Protein AF-A0A2V9PCM0-F1 (afdb_monomer_lite)

Secondary structure (DSSP, 8-state):
-HHHHHHHEEEEEEEE-GGG--SSSS---EEEEEEE-SSPPP---EEEEEEE--PPTT--PEE-SSHHHHHHTT--EEEEETTEEEEEEEEEEEPPSSTTSPPEEE-HHHHHHHHHHHHH-SS-HHHHS------B-S-HHHHEES-GGGS-TTTS--GGGEEE---TTT--TT-PPPGGG--EEE--EEEETTEEEE--GGG-HHHHHHHHTTHHHHHT-HHHHTTT--TT--SB---GGGTTS------SS-------

Structure (mmCIF, N/CA/C/O backbone):
data_AF-A0A2V9PCM0-F1
#
_entry.id   AF-A0A2V9PCM0-F1
#
loop_
_atom_site.group_PDB
_atom_site.id
_atom_site.type_symbol
_atom_site.label_atom_id
_atom_site.label_alt_id
_atom_site.label_comp_id
_atom_site.label_asym_id
_atom_site.label_entity_id
_atom_site.label_seq_id
_atom_site.pdbx_PDB_ins_code
_atom_site.Cartn_x
_atom_site.Cartn_y
_atom_site.Cartn_z
_atom_site.occupancy
_atom_site.B_iso_or_equiv
_atom_site.auth_seq_id
_atom_site.auth_comp_id
_atom_site.auth_asym_id
_atom_site.auth_atom_id
_atom_site.pdbx_PDB_model_num
ATOM 1 N N . MET A 1 1 ? -3.997 -3.816 -21.621 1.00 81.88 1 MET A N 1
ATOM 2 C CA . MET A 1 1 ? -2.922 -3.071 -22.316 1.00 81.88 1 MET A CA 1
ATOM 3 C C . MET A 1 1 ? -1.758 -3.973 -22.729 1.00 81.88 1 MET A C 1
ATOM 5 O O . MET A 1 1 ? -1.668 -4.238 -23.915 1.00 81.88 1 MET A O 1
ATOM 9 N N . ARG A 1 2 ? -0.936 -4.519 -21.811 1.00 85.62 2 ARG A N 1
ATOM 10 C CA . ARG A 1 2 ? 0.238 -5.370 -22.150 1.00 85.62 2 ARG A CA 1
ATOM 11 C C . ARG A 1 2 ? -0.057 -6.500 -23.147 1.00 85.62 2 ARG A C 1
ATOM 13 O O . ARG A 1 2 ? 0.661 -6.660 -24.123 1.00 85.62 2 ARG A O 1
ATOM 20 N N . LYS A 1 3 ? -1.168 -7.224 -22.960 1.00 82.12 3 LYS A N 1
ATOM 21 C CA . LYS A 1 3 ? -1.616 -8.256 -23.910 1.00 82.12 3 LYS A CA 1
ATOM 22 C C . LYS A 1 3 ? -1.808 -7.706 -25.328 1.00 82.12 3 LYS A C 1
ATOM 24 O O . LYS A 1 3 ? -1.299 -8.300 -26.267 1.00 82.12 3 LYS A O 1
ATOM 29 N N . ALA A 1 4 ? -2.510 -6.582 -25.470 1.00 85.31 4 ALA A N 1
ATOM 30 C CA . ALA A 1 4 ? -2.745 -5.957 -26.771 1.00 85.31 4 ALA A CA 1
ATOM 31 C C . ALA A 1 4 ? -1.424 -5.519 -27.423 1.00 85.31 4 ALA A C 1
ATOM 33 O O . ALA A 1 4 ? -1.216 -5.793 -28.597 1.00 85.31 4 ALA A O 1
ATOM 34 N N . LEU A 1 5 ? -0.495 -4.951 -26.643 1.00 87.38 5 LEU A N 1
ATOM 35 C CA . LEU A 1 5 ? 0.839 -4.588 -27.132 1.00 87.38 5 LEU A CA 1
ATOM 36 C C . LEU A 1 5 ? 1.587 -5.800 -27.715 1.00 87.38 5 LEU A C 1
ATOM 38 O O . LEU A 1 5 ? 2.076 -5.710 -28.829 1.00 87.38 5 LEU A O 1
ATOM 42 N N . LEU A 1 6 ? 1.597 -6.950 -27.032 1.00 83.31 6 LEU A N 1
ATOM 43 C CA . LEU A 1 6 ? 2.288 -8.156 -27.529 1.00 83.31 6 LEU A CA 1
ATOM 44 C C . LEU A 1 6 ? 1.613 -8.819 -28.732 1.00 83.31 6 LEU A C 1
ATOM 46 O O . LEU A 1 6 ? 2.268 -9.538 -29.477 1.00 83.31 6 LEU A O 1
ATOM 50 N N . HIS A 1 7 ? 0.299 -8.652 -28.892 1.00 82.62 7 HIS A N 1
ATOM 51 C CA . HIS A 1 7 ? -0.444 -9.314 -29.969 1.00 82.62 7 HIS A CA 1
ATOM 52 C C . HIS A 1 7 ? -0.532 -8.452 -31.229 1.00 82.62 7 HIS A C 1
ATOM 54 O O . HIS A 1 7 ? -0.560 -8.987 -32.336 1.00 82.62 7 HIS A O 1
ATOM 60 N N . GLU A 1 8 ? -0.600 -7.131 -31.068 1.00 88.12 8 GLU A N 1
ATOM 61 C CA . GLU A 1 8 ? -0.856 -6.191 -32.160 1.00 88.12 8 GLU A CA 1
ATOM 62 C C . GLU A 1 8 ? 0.395 -5.435 -3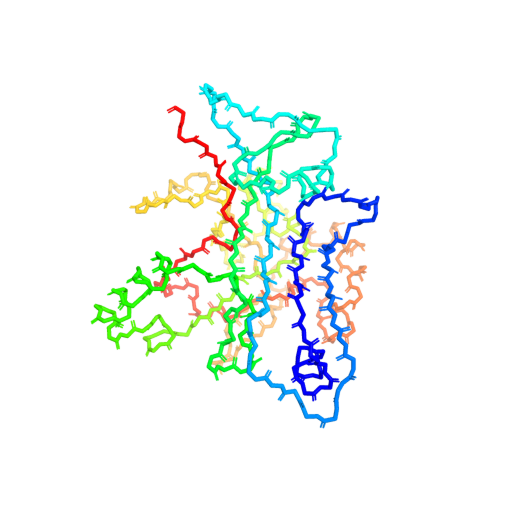2.613 1.00 88.12 8 GLU A C 1
ATOM 64 O O . GLU A 1 8 ? 0.365 -4.803 -33.672 1.00 88.12 8 GLU A O 1
ATOM 69 N N . TYR A 1 9 ? 1.485 -5.481 -31.840 1.00 88.81 9 TYR A N 1
ATOM 70 C CA . TYR A 1 9 ? 2.704 -4.735 -32.125 1.00 88.81 9 TYR A CA 1
ATOM 71 C C . TYR A 1 9 ? 3.944 -5.624 -32.106 1.00 88.81 9 TYR A C 1
ATOM 73 O O . TYR A 1 9 ? 4.098 -6.536 -31.302 1.00 88.81 9 TYR A O 1
ATOM 81 N N . GLU A 1 10 ? 4.841 -5.299 -33.021 1.00 89.88 10 GLU A N 1
ATOM 82 C CA . GLU A 1 10 ? 6.249 -5.641 -33.010 1.00 89.88 10 GLU A CA 1
ATOM 83 C C . GLU A 1 10 ? 6.969 -4.559 -32.174 1.00 89.88 10 GLU A C 1
ATOM 85 O O . GLU A 1 10 ? 7.171 -3.443 -32.646 1.00 89.88 10 GLU A O 1
ATOM 90 N N . LEU A 1 11 ? 7.291 -4.850 -30.911 1.00 90.56 11 LEU A N 1
ATOM 91 C CA . LEU A 1 11 ? 7.989 -3.963 -29.969 1.00 90.56 11 LEU A CA 1
ATOM 92 C C . LEU A 1 11 ? 9.503 -3.887 -30.234 1.00 90.56 11 LEU A C 1
ATOM 94 O O . LEU A 1 11 ? 10.144 -4.893 -30.516 1.00 90.56 11 LEU A O 1
ATOM 98 N N . TYR A 1 12 ? 10.085 -2.701 -30.119 1.00 91.12 12 TYR A N 1
ATOM 99 C CA . TYR A 1 12 ? 11.522 -2.479 -30.317 1.00 91.12 12 TYR A CA 1
ATOM 100 C C . TYR A 1 12 ? 12.195 -2.022 -29.029 1.00 91.12 12 TYR A C 1
ATOM 102 O O . TYR A 1 12 ? 13.233 -2.563 -28.651 1.00 91.12 12 TYR A O 1
ATOM 110 N N . ASP A 1 13 ? 11.570 -1.072 -28.332 1.00 92.69 13 ASP A N 1
ATOM 111 C CA . ASP A 1 13 ? 12.114 -0.476 -27.120 1.00 92.69 13 ASP A CA 1
ATOM 112 C C . ASP A 1 13 ? 11.015 -0.179 -26.106 1.00 92.69 13 ASP A C 1
ATOM 114 O O . ASP A 1 13 ? 9.923 0.288 -26.445 1.00 92.69 13 ASP A O 1
ATOM 118 N N . ILE A 1 14 ? 11.337 -0.403 -24.839 1.00 93.69 14 ILE A N 1
ATOM 119 C CA . ILE A 1 14 ? 10.538 0.022 -23.698 1.00 93.69 14 ILE A CA 1
ATOM 120 C C . ILE A 1 14 ? 11.440 0.819 -22.766 1.00 93.69 14 ILE A C 1
ATOM 122 O O . ILE A 1 14 ? 12.517 0.356 -22.399 1.00 93.69 14 ILE A O 1
ATOM 126 N N . TYR A 1 15 ? 10.975 1.995 -22.356 1.00 93.50 15 TYR A N 1
ATOM 127 C CA . TYR A 1 15 ? 11.616 2.810 -21.331 1.00 93.50 15 TYR A CA 1
ATOM 128 C C . TYR A 1 15 ? 10.671 2.940 -20.146 1.00 93.50 15 TYR A C 1
ATOM 130 O O . TYR A 1 15 ? 9.600 3.532 -20.275 1.00 93.50 15 TYR A O 1
ATOM 138 N N . ASP A 1 16 ? 11.066 2.398 -19.003 1.00 92.56 16 ASP A N 1
ATOM 139 C CA . ASP A 1 16 ? 10.412 2.632 -17.721 1.00 92.56 16 ASP A CA 1
ATOM 140 C C . ASP A 1 16 ? 11.126 3.778 -17.003 1.00 92.56 16 ASP A C 1
ATOM 142 O O . ASP A 1 16 ? 12.284 3.657 -16.598 1.00 92.56 16 ASP A O 1
ATOM 146 N N . LEU A 1 17 ? 10.438 4.913 -16.906 1.00 90.81 17 LEU A N 1
ATOM 147 C CA . LEU A 1 17 ? 10.970 6.181 -16.417 1.00 90.81 17 LEU A CA 1
ATOM 148 C C . LEU A 1 17 ? 10.251 6.610 -15.129 1.00 90.81 17 LEU A C 1
ATOM 150 O O . LEU A 1 17 ? 10.204 7.804 -14.829 1.00 90.81 17 LEU A O 1
ATOM 154 N N . GLY A 1 18 ? 9.668 5.662 -14.385 1.00 83.19 18 GLY A N 1
ATOM 155 C CA . GLY A 1 18 ? 8.767 5.926 -13.262 1.00 83.19 18 GLY A CA 1
ATOM 156 C C . GLY A 1 18 ? 9.254 7.002 -12.286 1.00 83.19 18 GLY A C 1
ATOM 157 O O . GLY A 1 18 ? 8.525 7.955 -12.020 1.00 83.19 18 GLY A O 1
ATOM 158 N N . ASP A 1 19 ? 10.505 6.921 -11.832 1.00 82.62 19 ASP A N 1
ATOM 159 C CA . ASP A 1 19 ? 11.027 7.813 -10.783 1.00 82.62 19 ASP A CA 1
ATOM 160 C C . ASP A 1 19 ? 11.733 9.068 -11.320 1.00 82.62 19 ASP A C 1
ATOM 162 O O . ASP A 1 19 ? 12.243 9.886 -10.558 1.00 82.62 19 ASP A O 1
ATOM 166 N N . THR A 1 20 ? 11.741 9.274 -12.637 1.00 84.25 20 THR A N 1
ATOM 167 C CA . THR A 1 20 ? 12.479 10.379 -13.276 1.00 84.25 20 THR A CA 1
ATOM 168 C C . THR A 1 20 ? 11.833 11.753 -13.092 1.00 84.25 20 THR A C 1
ATOM 170 O O . THR A 1 20 ? 12.467 12.765 -13.385 1.00 84.25 20 THR A O 1
ATOM 173 N N . LYS A 1 21 ? 10.572 11.807 -12.630 1.00 82.62 21 LYS A N 1
ATOM 174 C CA . LYS A 1 21 ? 9.788 13.045 -12.430 1.00 82.62 21 LYS A CA 1
ATOM 175 C C . LYS A 1 21 ? 9.824 13.987 -13.650 1.00 82.62 21 LYS A C 1
ATOM 177 O O . LYS A 1 21 ? 9.787 15.204 -13.502 1.00 82.62 21 LYS A O 1
ATOM 182 N N . LEU A 1 22 ? 9.873 13.425 -14.865 1.00 81.06 22 LEU A N 1
ATOM 183 C CA . LEU A 1 22 ? 9.938 14.184 -16.127 1.00 81.06 22 LEU A CA 1
ATOM 184 C C . LEU A 1 22 ? 8.737 15.115 -16.348 1.00 81.06 22 LEU A C 1
ATOM 186 O O . LEU A 1 22 ? 8.824 16.072 -17.115 1.00 81.06 22 LEU A O 1
ATOM 190 N N . PHE A 1 23 ? 7.616 14.834 -15.688 1.00 79.00 23 PHE A N 1
ATOM 191 C CA . PHE A 1 23 ? 6.391 15.614 -15.779 1.00 79.00 23 PHE A CA 1
ATOM 192 C C . PHE A 1 23 ? 6.070 16.242 -14.421 1.00 79.00 23 PHE A C 1
ATOM 194 O O . PHE A 1 23 ? 6.255 15.619 -13.381 1.00 79.00 23 PHE A O 1
ATOM 201 N N . ALA A 1 24 ? 5.529 17.464 -14.432 1.00 70.81 24 ALA A N 1
ATOM 202 C CA . ALA A 1 24 ? 5.097 18.155 -13.211 1.00 70.81 24 ALA A CA 1
ATOM 203 C C . ALA A 1 24 ? 3.908 17.464 -12.512 1.00 70.81 24 ALA A C 1
ATOM 205 O O . ALA A 1 24 ? 3.649 17.697 -11.332 1.00 70.81 24 ALA A O 1
ATOM 206 N N . ALA A 1 25 ? 3.169 16.622 -13.239 1.00 69.38 25 ALA A N 1
ATOM 207 C CA . ALA A 1 25 ? 2.136 15.773 -12.667 1.00 69.38 25 ALA A CA 1
ATOM 208 C C . ALA A 1 25 ? 2.765 14.558 -11.966 1.00 69.38 25 ALA A C 1
ATOM 210 O O . ALA A 1 25 ? 3.758 14.013 -12.439 1.00 69.38 25 ALA A O 1
ATOM 211 N N . ALA A 1 26 ? 2.144 14.086 -10.882 1.00 71.44 26 ALA A N 1
ATOM 212 C CA . ALA A 1 26 ? 2.540 12.860 -10.187 1.00 71.44 26 ALA A CA 1
ATOM 213 C C . ALA A 1 26 ? 2.171 11.611 -11.014 1.00 71.44 26 ALA A C 1
ATOM 215 O O . ALA A 1 26 ? 1.220 10.894 -10.703 1.00 71.44 26 ALA A O 1
ATOM 216 N N . VAL A 1 27 ? 2.896 11.391 -12.110 1.00 78.56 27 VAL A N 1
ATOM 217 C CA . VAL A 1 27 ? 2.741 10.257 -13.024 1.00 78.56 27 VAL A CA 1
ATOM 218 C C . VAL A 1 27 ? 4.046 9.477 -13.109 1.00 78.56 27 VAL A C 1
ATOM 220 O O . VAL A 1 27 ? 5.120 10.064 -13.020 1.00 78.56 27 VAL A O 1
ATOM 223 N N . LEU A 1 28 ? 3.938 8.163 -13.304 1.00 81.75 28 LEU A N 1
ATOM 224 C CA . LEU A 1 28 ? 5.066 7.277 -13.592 1.00 81.75 28 LEU A CA 1
ATOM 225 C C . LEU A 1 28 ? 5.111 7.062 -15.112 1.00 81.75 28 LEU A C 1
ATOM 227 O O . LEU A 1 28 ? 4.259 6.336 -15.638 1.00 81.75 28 LEU A O 1
ATOM 231 N N . PRO A 1 29 ? 6.004 7.744 -15.847 1.00 88.56 29 PRO A N 1
ATOM 232 C CA . PRO A 1 29 ? 6.006 7.657 -17.296 1.00 88.56 29 PRO A CA 1
ATOM 233 C C . PRO A 1 29 ? 6.675 6.377 -17.792 1.00 88.56 29 PRO A C 1
ATOM 235 O O . PRO A 1 29 ? 7.700 5.944 -17.274 1.00 88.56 29 PRO A O 1
ATOM 238 N N . ALA A 1 30 ? 6.114 5.819 -18.862 1.00 91.06 30 ALA A N 1
ATOM 239 C CA . ALA A 1 30 ? 6.739 4.763 -19.641 1.00 91.06 30 ALA A CA 1
ATOM 240 C C . ALA A 1 30 ? 6.590 5.065 -21.136 1.00 91.06 30 ALA A C 1
ATOM 242 O O . ALA A 1 30 ? 5.549 5.563 -21.573 1.00 91.06 30 ALA A O 1
ATOM 243 N N . ILE A 1 31 ? 7.620 4.755 -21.919 1.00 92.00 31 ILE A N 1
ATOM 244 C CA . ILE A 1 31 ? 7.634 4.909 -23.378 1.00 92.00 31 ILE A CA 1
ATOM 245 C C . ILE A 1 31 ? 7.681 3.516 -23.993 1.00 92.00 31 ILE A C 1
ATOM 247 O O . ILE A 1 31 ? 8.507 2.695 -23.607 1.00 92.00 31 ILE A O 1
ATOM 251 N N . VAL A 1 32 ? 6.799 3.252 -24.957 1.00 92.75 32 VAL A N 1
ATOM 252 C CA . VAL A 1 32 ? 6.785 2.001 -25.723 1.00 92.75 32 VAL A CA 1
ATOM 253 C C . VAL A 1 32 ? 6.944 2.341 -27.195 1.00 92.75 32 VAL A C 1
ATOM 255 O O . VAL A 1 32 ? 6.115 3.052 -27.763 1.00 92.75 32 VAL A O 1
ATOM 258 N N . ILE A 1 33 ? 7.998 1.819 -27.809 1.00 92.75 33 ILE A N 1
ATOM 259 C CA . ILE A 1 33 ? 8.286 1.967 -29.230 1.00 92.75 33 ILE A CA 1
ATOM 260 C C . ILE A 1 33 ? 8.008 0.629 -29.898 1.00 92.75 33 ILE A C 1
ATOM 262 O O . ILE A 1 33 ? 8.570 -0.400 -29.528 1.00 92.75 33 ILE A O 1
ATOM 266 N N . GLY A 1 34 ? 7.134 0.639 -30.897 1.00 91.19 34 GLY A N 1
ATOM 267 C CA . GLY A 1 34 ? 6.814 -0.552 -31.665 1.00 91.19 34 GLY A CA 1
ATOM 268 C C . GLY A 1 34 ? 6.026 -0.234 -32.925 1.00 91.19 34 GLY A C 1
ATOM 269 O O . GLY A 1 34 ? 5.476 0.857 -33.093 1.00 91.19 34 GLY A O 1
ATOM 270 N N . LYS A 1 35 ? 5.959 -1.212 -33.821 1.00 89.69 35 LYS A N 1
ATOM 271 C CA . LYS A 1 35 ? 5.254 -1.138 -35.098 1.00 89.69 35 LYS A CA 1
ATOM 272 C C . LYS A 1 35 ? 4.039 -2.052 -35.074 1.00 89.69 35 LYS A C 1
ATOM 274 O O . LYS A 1 35 ? 4.139 -3.213 -34.702 1.00 89.69 35 LYS A O 1
ATOM 279 N N . LYS A 1 36 ? 2.878 -1.553 -35.499 1.00 89.50 36 LYS A N 1
ATOM 280 C CA . LYS A 1 36 ? 1.668 -2.380 -35.587 1.00 89.50 36 LYS A CA 1
ATOM 281 C C . LYS A 1 36 ? 1.856 -3.488 -36.630 1.00 89.50 36 LYS A C 1
ATOM 283 O O . LYS A 1 36 ? 2.135 -3.188 -37.791 1.00 89.50 36 LYS A O 1
ATOM 288 N N . CYS A 1 37 ? 1.644 -4.744 -36.245 1.00 82.94 37 CYS A N 1
ATOM 289 C CA . CYS A 1 37 ? 1.858 -5.918 -37.094 1.00 82.94 37 CYS A CA 1
ATOM 290 C C . CYS A 1 37 ? 0.697 -6.922 -36.959 1.00 82.94 37 CYS A C 1
ATOM 292 O O . CYS A 1 37 ? 0.075 -7.043 -35.911 1.00 82.94 37 CYS A O 1
ATOM 294 N N . ARG A 1 38 ? 0.378 -7.660 -38.038 1.00 70.00 38 ARG A N 1
ATOM 295 C CA . ARG A 1 38 ? -0.714 -8.667 -38.043 1.00 70.00 38 ARG A CA 1
ATOM 296 C C . ARG A 1 38 ? -0.349 -9.980 -37.334 1.00 70.00 38 ARG A C 1
ATOM 298 O O . ARG A 1 38 ? -1.246 -10.727 -36.957 1.00 70.00 38 ARG A O 1
ATOM 305 N N . LYS A 1 39 ? 0.947 -10.278 -37.207 1.00 64.75 39 LYS A N 1
ATOM 306 C CA . LYS A 1 39 ? 1.509 -11.403 -36.446 1.00 64.75 39 LYS A CA 1
ATOM 307 C C . LYS A 1 39 ? 2.818 -10.929 -35.820 1.00 64.75 39 LYS A C 1
ATOM 309 O O . LYS A 1 39 ? 3.795 -10.754 -36.546 1.00 64.75 39 LYS A O 1
ATOM 314 N N . ALA A 1 40 ? 2.814 -10.678 -34.515 1.00 61.53 40 ALA A N 1
ATOM 315 C CA . ALA A 1 40 ? 4.029 -10.355 -33.777 1.00 61.53 40 ALA A CA 1
ATOM 316 C C . ALA A 1 40 ? 5.009 -11.541 -33.832 1.00 61.53 40 ALA A C 1
ATOM 318 O O . ALA A 1 40 ? 4.593 -12.702 -33.771 1.00 61.53 40 ALA A O 1
ATOM 319 N N . ARG A 1 41 ? 6.303 -11.257 -33.998 1.00 61.12 41 ARG A N 1
ATOM 320 C CA . ARG A 1 41 ? 7.378 -12.253 -33.876 1.00 61.12 41 ARG A CA 1
ATOM 321 C C . ARG A 1 41 ? 7.949 -12.201 -32.459 1.00 61.12 41 ARG A C 1
ATOM 323 O O . ARG A 1 41 ? 7.908 -11.157 -31.821 1.00 61.12 41 ARG A O 1
ATOM 330 N N . THR A 1 42 ? 8.456 -13.332 -31.974 1.00 56.84 42 THR A N 1
ATOM 331 C CA . THR A 1 42 ? 9.246 -13.438 -30.734 1.00 56.84 42 THR A CA 1
ATOM 332 C C . THR A 1 42 ? 10.457 -12.515 -30.822 1.00 56.84 42 THR A C 1
ATOM 334 O O . THR A 1 42 ? 11.136 -12.521 -31.848 1.00 56.84 42 THR A O 1
ATOM 337 N N . GLN A 1 43 ? 10.676 -11.684 -29.804 1.00 63.19 43 GLN A N 1
ATOM 338 C CA . GLN A 1 43 ? 11.307 -10.384 -30.006 1.00 63.19 43 GLN A CA 1
ATOM 339 C C . GLN A 1 43 ? 12.455 -10.055 -29.059 1.00 63.19 43 GLN A C 1
ATOM 341 O O . GLN A 1 43 ? 12.276 -10.072 -27.843 1.00 63.19 43 GLN A O 1
ATOM 346 N N . ASP A 1 44 ? 13.561 -9.607 -29.659 1.00 77.44 44 ASP A N 1
ATOM 347 C CA . ASP A 1 44 ? 14.651 -8.847 -29.039 1.00 77.44 44 ASP A CA 1
ATOM 348 C C . ASP A 1 44 ? 14.201 -7.395 -28.783 1.00 77.44 44 ASP A C 1
ATOM 350 O O . ASP A 1 44 ? 14.694 -6.444 -29.389 1.00 77.44 44 ASP A O 1
ATOM 354 N N . CYS A 1 45 ? 13.185 -7.207 -27.938 1.00 89.00 45 CYS A N 1
ATOM 355 C CA . CYS A 1 45 ? 12.778 -5.869 -27.509 1.00 89.00 45 CYS A CA 1
ATOM 356 C C . CYS A 1 45 ? 13.739 -5.398 -26.418 1.00 89.00 45 CYS A C 1
ATOM 358 O O . CYS A 1 45 ? 13.849 -6.044 -25.375 1.00 89.00 45 CYS A O 1
ATOM 360 N N . ARG A 1 46 ? 14.395 -4.254 -26.616 1.00 91.75 46 ARG A N 1
ATOM 361 C CA . ARG A 1 46 ? 15.230 -3.643 -25.579 1.00 91.75 46 ARG A CA 1
ATOM 362 C C . ARG A 1 46 ? 14.344 -3.083 -24.473 1.00 91.75 46 ARG A C 1
ATOM 364 O O . ARG A 1 46 ? 13.256 -2.562 -24.725 1.00 91.75 46 ARG A O 1
ATOM 371 N N . PHE A 1 47 ? 14.815 -3.183 -23.242 1.00 92.69 47 PHE A N 1
ATOM 372 C CA . PHE A 1 47 ? 14.157 -2.617 -22.076 1.00 92.69 47 PHE A CA 1
ATOM 373 C C . PHE A 1 47 ? 15.179 -1.788 -21.306 1.00 92.69 47 PHE A C 1
ATOM 375 O O . PHE A 1 47 ? 16.193 -2.312 -20.847 1.00 92.69 47 PHE A O 1
ATOM 382 N N . THR A 1 48 ? 14.888 -0.498 -21.154 1.00 93.75 48 THR A N 1
ATOM 383 C CA . THR A 1 48 ? 15.640 0.420 -20.300 1.00 93.75 48 THR A CA 1
ATOM 384 C C . THR A 1 48 ? 14.797 0.846 -19.108 1.00 93.75 48 THR A C 1
ATOM 386 O O . THR A 1 48 ? 13.625 1.188 -19.253 1.00 93.75 48 THR A O 1
ATOM 389 N N . ARG A 1 49 ? 15.395 0.838 -17.924 1.00 92.88 49 ARG A N 1
ATOM 390 C CA . ARG A 1 49 ? 14.770 1.236 -16.670 1.00 92.88 49 ARG A CA 1
ATOM 391 C C . ARG A 1 49 ? 15.608 2.338 -16.028 1.00 92.88 49 ARG A C 1
ATOM 393 O O . ARG A 1 49 ? 16.822 2.199 -15.941 1.00 92.88 49 ARG A O 1
ATOM 400 N N . VAL A 1 50 ? 14.964 3.420 -15.588 1.00 92.69 50 VAL A N 1
ATOM 401 C CA . VAL A 1 50 ? 15.633 4.557 -14.937 1.00 92.69 50 VAL A CA 1
ATOM 402 C C . VAL A 1 50 ? 14.958 4.877 -13.614 1.00 92.69 50 VAL A C 1
ATOM 404 O O . VAL A 1 50 ? 13.814 5.335 -13.596 1.00 92.69 50 VAL A O 1
ATOM 407 N N . TYR A 1 51 ? 15.655 4.613 -12.510 1.00 90.00 51 TYR A N 1
ATOM 408 C CA . TYR A 1 51 ? 15.099 4.754 -11.162 1.00 90.00 51 TYR A CA 1
ATOM 409 C C . TYR A 1 51 ? 15.996 5.603 -10.269 1.00 90.00 51 TYR A C 1
ATOM 411 O O . TYR A 1 51 ? 17.219 5.481 -10.304 1.00 90.00 51 TYR A O 1
ATOM 419 N N . GLU A 1 52 ? 15.381 6.491 -9.488 1.00 89.00 52 GLU A N 1
ATOM 420 C CA . GLU A 1 52 ? 16.098 7.355 -8.552 1.00 89.00 52 GLU A CA 1
ATOM 421 C C . GLU A 1 52 ? 16.633 6.502 -7.393 1.00 89.00 52 GLU A C 1
ATOM 423 O O . GLU A 1 52 ? 15.905 5.706 -6.800 1.00 89.00 52 GLU A O 1
ATOM 428 N N . PHE A 1 53 ? 17.904 6.675 -7.042 1.00 86.06 53 PHE A N 1
ATOM 429 C CA . PHE A 1 53 ? 18.500 6.045 -5.865 1.00 86.06 53 PHE A CA 1
ATOM 430 C C . PHE A 1 53 ? 19.274 7.081 -5.055 1.00 86.06 53 PHE A C 1
ATOM 432 O O . PHE A 1 53 ? 19.698 8.112 -5.577 1.00 86.06 53 PHE A O 1
ATOM 439 N N . ARG A 1 54 ? 19.480 6.815 -3.763 1.00 78.75 54 ARG A N 1
ATOM 440 C CA . ARG A 1 54 ? 20.338 7.653 -2.918 1.00 78.75 54 ARG A CA 1
ATOM 441 C C . ARG A 1 54 ? 21.777 7.173 -3.051 1.00 78.75 54 ARG A C 1
ATOM 443 O O . ARG A 1 54 ? 22.101 6.091 -2.574 1.00 78.75 54 ARG A O 1
ATOM 450 N N . SER A 1 55 ? 22.626 7.964 -3.704 1.00 66.62 55 SER A N 1
ATOM 451 C CA . SER A 1 55 ? 24.059 7.670 -3.761 1.00 66.62 55 SER A CA 1
ATOM 452 C C . SER A 1 55 ? 24.695 7.816 -2.384 1.00 66.62 55 SER A C 1
ATOM 454 O O . SER A 1 55 ? 24.534 8.840 -1.723 1.00 66.62 55 SER A O 1
ATOM 456 N N . GLU A 1 56 ? 25.488 6.825 -1.990 1.00 59.88 56 GLU A N 1
ATOM 457 C CA . GLU A 1 56 ? 26.460 6.985 -0.911 1.00 59.88 56 GLU A CA 1
ATOM 458 C C . GLU A 1 56 ? 27.635 7.845 -1.400 1.00 59.88 56 GLU A C 1
ATOM 460 O O . GLU A 1 56 ? 27.946 7.894 -2.598 1.00 59.88 56 GLU A O 1
ATOM 465 N N . ASN A 1 57 ? 28.257 8.573 -0.473 1.00 54.84 57 ASN A N 1
ATOM 466 C CA . ASN A 1 57 ? 29.362 9.479 -0.767 1.00 54.84 57 ASN A CA 1
ATOM 467 C C . ASN A 1 57 ? 30.540 8.718 -1.404 1.00 54.84 57 ASN A C 1
ATOM 469 O O . ASN A 1 57 ? 30.960 7.684 -0.893 1.00 54.84 57 ASN A O 1
ATOM 473 N N . GLY A 1 58 ? 31.119 9.263 -2.481 1.00 57.72 58 GLY A N 1
ATOM 474 C CA . GLY A 1 58 ? 32.446 8.853 -2.966 1.00 57.72 58 GLY A CA 1
ATOM 475 C C . GLY A 1 58 ? 32.521 8.114 -4.307 1.00 57.72 58 GLY A C 1
ATOM 476 O O . GLY A 1 58 ? 33.624 7.751 -4.711 1.00 57.72 58 GLY A O 1
ATOM 477 N N . ARG A 1 59 ? 31.417 7.917 -5.042 1.00 63.28 59 ARG A N 1
ATOM 478 C CA . ARG A 1 59 ? 31.492 7.440 -6.439 1.00 63.28 59 ARG A CA 1
ATOM 479 C C . ARG A 1 59 ? 31.606 8.615 -7.412 1.00 63.28 59 ARG A C 1
ATOM 481 O O . ARG A 1 59 ? 30.829 9.566 -7.334 1.00 63.28 59 ARG A O 1
ATOM 488 N N . ASN A 1 60 ? 32.564 8.540 -8.337 1.00 76.25 60 ASN A N 1
ATOM 489 C CA . ASN A 1 60 ? 32.625 9.448 -9.481 1.00 76.25 60 ASN A CA 1
ATOM 490 C C . ASN A 1 60 ? 31.497 9.054 -10.450 1.00 76.25 60 ASN A C 1
ATOM 492 O O . ASN A 1 60 ? 31.587 8.027 -11.118 1.00 76.25 60 ASN A O 1
ATOM 496 N N . ILE A 1 61 ? 30.396 9.806 -10.421 1.00 88.00 61 ILE A N 1
ATOM 497 C CA . ILE A 1 61 ? 29.174 9.542 -11.189 1.00 88.00 61 ILE A CA 1
ATOM 498 C C . ILE A 1 61 ? 29.137 10.519 -12.360 1.00 88.00 61 ILE A C 1
ATOM 500 O O . ILE A 1 61 ? 29.271 11.723 -12.150 1.00 88.00 61 ILE A O 1
ATOM 504 N N . ALA A 1 62 ? 28.934 10.002 -13.573 1.00 91.06 62 ALA A N 1
ATOM 505 C CA . ALA A 1 62 ? 28.821 10.826 -14.769 1.00 91.06 62 ALA A CA 1
ATOM 506 C C . ALA A 1 62 ? 27.605 11.765 -14.675 1.00 91.06 62 ALA A C 1
ATOM 508 O O . ALA A 1 62 ? 26.500 11.345 -14.317 1.00 91.06 62 ALA A O 1
ATOM 509 N N . GLU A 1 63 ? 27.823 13.040 -14.994 1.00 94.56 63 GLU A N 1
ATOM 510 C CA . GLU A 1 63 ? 26.803 14.084 -14.922 1.00 94.56 63 GLU A CA 1
ATOM 511 C C . GLU A 1 63 ? 26.207 14.361 -16.298 1.00 94.56 63 GLU A C 1
ATOM 513 O O . GLU A 1 63 ? 26.926 14.534 -17.283 1.00 94.56 63 GLU A O 1
ATOM 518 N N . TYR A 1 64 ? 24.879 14.436 -16.350 1.00 95.44 64 TYR A N 1
ATOM 519 C CA . TYR A 1 64 ? 24.123 14.729 -17.559 1.00 95.44 64 TYR A CA 1
ATOM 520 C C . TYR A 1 64 ? 23.122 15.863 -17.305 1.00 95.44 64 TYR A C 1
ATOM 522 O O . TYR A 1 64 ? 22.531 15.931 -16.224 1.00 95.44 64 TYR A O 1
ATOM 530 N N . PRO A 1 65 ? 22.864 16.737 -18.297 1.00 94.00 65 PRO A N 1
ATOM 531 C CA . PRO A 1 65 ? 21.883 17.815 -18.155 1.00 94.00 65 PRO A CA 1
ATOM 532 C C . PRO A 1 65 ? 20.462 17.318 -17.866 1.00 94.00 65 PRO A C 1
ATOM 534 O O . PRO A 1 65 ? 19.713 17.949 -17.125 1.00 94.00 65 PRO A O 1
ATOM 537 N N . THR A 1 66 ? 20.077 16.194 -18.473 1.00 93.31 66 THR A N 1
ATOM 538 C CA . THR A 1 66 ? 18.757 15.569 -18.325 1.00 93.31 66 THR A CA 1
ATOM 539 C C . THR A 1 66 ? 18.868 14.044 -18.353 1.00 93.31 66 THR A C 1
ATOM 541 O O . THR A 1 66 ? 19.820 13.491 -18.911 1.00 93.31 66 THR A O 1
ATOM 544 N N . VAL A 1 67 ? 17.851 13.349 -17.832 1.00 92.56 67 VAL A N 1
ATOM 545 C CA . VAL A 1 67 ? 17.745 11.886 -17.978 1.00 92.56 67 VAL A CA 1
ATOM 546 C C . VAL A 1 67 ? 17.742 11.484 -19.455 1.00 92.56 67 VAL A C 1
ATOM 548 O O . VAL A 1 67 ? 18.421 10.537 -19.830 1.00 92.56 67 VAL A O 1
ATOM 551 N N . LEU A 1 68 ? 17.045 12.238 -20.312 1.00 92.94 68 LEU A N 1
ATOM 552 C CA . LEU A 1 68 ? 16.996 11.958 -21.749 1.00 92.94 68 LEU A CA 1
ATOM 553 C C . LEU A 1 68 ? 18.382 12.063 -22.397 1.00 92.94 68 LEU A C 1
ATOM 555 O O . LEU A 1 68 ? 18.765 11.169 -23.135 1.00 92.94 68 LEU A O 1
ATOM 559 N N . SER A 1 69 ? 19.188 13.068 -22.037 1.00 94.62 69 SER A N 1
ATOM 560 C CA . SER A 1 69 ? 20.563 13.174 -22.550 1.00 94.62 69 SER A CA 1
ATOM 561 C C . SER A 1 69 ? 21.483 12.047 -22.074 1.00 94.62 69 SER A C 1
ATOM 563 O O . SER A 1 69 ? 22.390 11.660 -22.804 1.00 94.62 69 SER A O 1
ATOM 565 N N . ALA A 1 70 ? 21.251 11.499 -20.875 1.00 94.94 70 ALA A N 1
ATOM 566 C CA . ALA A 1 70 ? 21.963 10.305 -20.421 1.00 94.94 70 ALA A CA 1
ATOM 567 C C . ALA A 1 70 ? 21.559 9.079 -21.254 1.00 94.94 70 ALA A C 1
ATOM 569 O O . ALA A 1 70 ? 22.408 8.279 -21.644 1.00 94.94 70 ALA A O 1
ATOM 570 N N . LEU A 1 71 ? 20.267 8.956 -21.574 1.00 94.25 71 LEU A N 1
ATOM 571 C CA . LEU A 1 71 ? 19.757 7.886 -22.427 1.00 94.25 71 LEU A CA 1
ATOM 572 C C . LEU A 1 71 ? 20.287 7.981 -23.865 1.00 94.25 71 LEU A C 1
ATOM 574 O O . LEU A 1 71 ? 20.696 6.954 -24.407 1.00 94.25 71 LEU A O 1
ATOM 578 N N . ASP A 1 72 ? 20.333 9.187 -24.436 1.00 94.12 72 ASP A N 1
ATOM 579 C CA . ASP A 1 72 ? 20.864 9.465 -25.780 1.00 94.12 72 ASP A CA 1
ATOM 580 C C . ASP A 1 72 ? 22.371 9.190 -25.879 1.00 94.12 72 ASP A C 1
ATOM 582 O O . ASP A 1 72 ? 22.854 8.732 -26.912 1.00 94.12 72 ASP A O 1
ATOM 586 N N . ALA A 1 73 ? 23.115 9.425 -24.794 1.00 94.44 73 ALA A N 1
ATOM 587 C CA . ALA A 1 73 ? 24.539 9.103 -24.685 1.00 94.44 73 ALA A CA 1
ATOM 588 C C . ALA A 1 73 ? 24.817 7.611 -24.413 1.00 94.44 73 ALA A C 1
ATOM 590 O O . ALA A 1 73 ? 25.950 7.247 -24.103 1.00 94.44 73 ALA A O 1
ATOM 591 N N . ASP A 1 74 ? 23.785 6.768 -24.481 1.00 93.38 74 ASP A N 1
ATOM 592 C CA . ASP A 1 74 ? 23.824 5.337 -24.183 1.00 93.38 74 ASP A CA 1
ATOM 593 C C . ASP A 1 74 ? 24.389 5.000 -22.790 1.00 93.38 74 ASP A C 1
ATOM 595 O O . ASP A 1 74 ? 25.017 3.964 -22.580 1.00 93.38 74 ASP A O 1
ATOM 599 N N . ALA A 1 75 ? 24.156 5.880 -21.809 1.00 92.88 75 ALA A N 1
ATOM 600 C CA . ALA A 1 75 ? 24.628 5.666 -20.447 1.00 92.88 75 ALA A CA 1
ATOM 601 C C . ALA A 1 75 ? 24.008 4.401 -19.825 1.00 92.88 75 ALA A C 1
ATOM 603 O O . ALA A 1 75 ? 22.834 4.076 -20.060 1.00 92.88 75 ALA A O 1
ATOM 604 N N . GLN A 1 76 ? 24.806 3.725 -18.996 1.00 92.06 76 GLN A N 1
ATOM 605 C CA . GLN A 1 76 ? 24.437 2.562 -18.192 1.00 92.06 76 GLN A CA 1
ATOM 606 C C . GLN A 1 76 ? 25.054 2.692 -16.795 1.00 92.06 76 GLN A C 1
ATOM 608 O O . GLN A 1 76 ? 26.194 3.139 -16.652 1.00 92.06 76 GLN A O 1
ATOM 613 N N . GLY A 1 77 ? 24.310 2.265 -15.777 1.00 91.25 77 GLY A N 1
ATOM 614 C CA . GLY A 1 77 ? 24.710 2.368 -14.380 1.00 91.25 77 GLY A CA 1
ATOM 615 C C . GLY A 1 77 ? 24.332 3.716 -13.754 1.00 91.25 77 GLY A C 1
ATOM 616 O O . GLY A 1 77 ? 23.400 4.378 -14.229 1.00 91.25 77 GLY A O 1
ATOM 617 N N . PRO A 1 78 ? 25.035 4.142 -12.692 1.00 92.38 78 PRO A N 1
ATOM 618 C CA . PRO A 1 78 ? 24.682 5.343 -11.954 1.00 92.38 78 PRO A CA 1
ATOM 619 C C . PRO A 1 78 ? 25.017 6.607 -12.751 1.00 92.38 78 PRO A C 1
ATOM 621 O O . PRO A 1 78 ? 26.146 6.793 -13.209 1.00 92.38 78 PRO A O 1
ATOM 624 N N . VAL A 1 79 ? 24.053 7.521 -12.839 1.00 93.38 79 VAL A N 1
ATOM 625 C CA . VAL A 1 79 ? 24.194 8.854 -13.439 1.00 93.38 79 VAL A CA 1
ATOM 626 C C . VAL A 1 79 ? 23.642 9.932 -12.510 1.00 93.38 79 VAL A C 1
ATOM 628 O O . VAL A 1 79 ? 22.784 9.668 -11.663 1.00 93.38 79 VAL A O 1
ATOM 631 N N . ARG A 1 80 ? 24.109 11.171 -12.668 1.00 93.25 80 ARG A N 1
ATOM 632 C CA . ARG A 1 80 ? 23.612 12.332 -11.922 1.00 93.25 80 ARG A CA 1
ATOM 633 C C . ARG A 1 80 ? 22.971 13.337 -12.870 1.00 93.25 80 ARG A C 1
ATOM 635 O O . ARG A 1 80 ? 23.540 13.677 -13.903 1.00 93.25 80 ARG A O 1
ATOM 642 N N . VAL A 1 81 ? 21.790 13.819 -12.490 1.00 91.38 81 VAL A N 1
ATOM 643 C CA . VAL A 1 81 ? 21.027 14.840 -13.218 1.00 91.38 81 VAL A CA 1
ATOM 644 C C . VAL A 1 81 ? 20.539 15.874 -12.207 1.00 91.38 81 VAL A C 1
ATOM 646 O O . VAL A 1 81 ? 19.651 15.606 -11.394 1.00 91.38 81 VAL A O 1
ATOM 649 N N . GLY A 1 82 ? 21.149 17.060 -12.225 1.00 88.88 82 GLY A N 1
ATOM 650 C CA . GLY A 1 82 ? 20.933 18.073 -11.191 1.00 88.88 82 GLY A CA 1
ATOM 651 C C . GLY A 1 82 ? 21.275 17.534 -9.797 1.00 88.88 82 GLY A C 1
ATOM 652 O O . GLY A 1 82 ? 22.375 17.037 -9.571 1.00 88.88 82 GLY A O 1
ATOM 653 N N . ASN A 1 83 ? 20.313 17.599 -8.874 1.00 87.50 83 ASN A N 1
ATOM 654 C CA . ASN A 1 83 ? 20.486 17.141 -7.488 1.00 87.50 83 ASN A CA 1
ATOM 655 C C . ASN A 1 83 ? 20.091 15.671 -7.265 1.00 87.50 83 ASN A C 1
ATOM 657 O O . ASN A 1 83 ? 20.161 15.194 -6.134 1.00 87.50 83 ASN A O 1
ATOM 661 N N . ALA A 1 84 ? 19.639 14.972 -8.307 1.00 89.31 84 ALA A N 1
ATOM 662 C CA . ALA A 1 84 ? 19.181 13.592 -8.219 1.00 89.31 84 ALA A CA 1
ATOM 663 C C . ALA A 1 84 ? 20.188 12.631 -8.861 1.00 89.31 84 ALA A C 1
ATOM 665 O O . ALA A 1 84 ? 20.896 12.975 -9.814 1.00 89.31 84 ALA A O 1
ATOM 666 N N . THR A 1 85 ? 20.228 11.408 -8.340 1.00 91.88 85 THR A N 1
ATOM 667 C CA . THR A 1 85 ? 21.010 10.298 -8.889 1.00 91.88 85 THR A CA 1
ATOM 668 C C . THR A 1 85 ? 20.081 9.188 -9.352 1.00 91.88 85 THR A C 1
ATOM 670 O O . THR A 1 85 ? 19.134 8.835 -8.650 1.00 91.88 85 THR A O 1
ATOM 673 N N . PHE A 1 86 ? 20.355 8.646 -10.535 1.00 92.00 86 PHE A N 1
ATOM 674 C CA . PHE A 1 86 ? 19.540 7.628 -11.186 1.00 92.00 86 PHE A CA 1
ATOM 675 C C . PHE A 1 86 ? 20.391 6.428 -11.571 1.00 92.00 86 PHE A C 1
ATOM 677 O O . PHE A 1 86 ? 21.507 6.600 -12.052 1.00 92.00 86 PHE A O 1
ATOM 684 N N . GLU A 1 87 ? 19.855 5.229 -11.392 1.00 92.69 87 GLU A N 1
ATOM 685 C CA . GLU A 1 87 ? 20.432 4.004 -11.934 1.00 92.69 87 GLU A CA 1
ATOM 686 C C . GLU A 1 87 ? 19.764 3.735 -13.285 1.00 92.69 87 GLU A C 1
ATOM 688 O O . GLU A 1 87 ? 18.533 3.637 -13.358 1.00 92.69 87 GLU A O 1
ATOM 693 N N . ILE A 1 88 ? 20.562 3.662 -14.354 1.00 92.69 88 ILE A N 1
ATOM 694 C CA . ILE A 1 88 ? 20.098 3.283 -15.692 1.00 92.69 88 ILE A CA 1
ATOM 695 C C . ILE A 1 88 ? 20.443 1.814 -15.934 1.00 92.69 88 ILE A C 1
ATOM 697 O O . ILE A 1 88 ? 21.595 1.461 -16.194 1.00 92.69 88 ILE A O 1
ATOM 701 N N . GLU A 1 89 ? 19.425 0.961 -15.915 1.00 91.19 89 GLU A N 1
ATOM 702 C CA . GLU A 1 89 ? 19.542 -0.456 -16.250 1.00 91.19 89 GLU A CA 1
ATOM 703 C C . GLU A 1 89 ? 19.065 -0.699 -17.681 1.00 91.19 89 GLU A C 1
ATOM 705 O O . GLU A 1 89 ? 17.987 -0.249 -18.074 1.00 91.19 89 GLU A O 1
ATOM 710 N N . ARG A 1 90 ? 19.849 -1.444 -18.462 1.00 90.88 90 ARG A N 1
ATOM 711 C CA . ARG A 1 90 ? 19.512 -1.827 -19.837 1.00 90.88 90 ARG A CA 1
ATOM 712 C C . ARG A 1 90 ? 19.609 -3.333 -19.997 1.00 90.88 90 ARG A C 1
ATOM 714 O O . ARG A 1 90 ? 20.530 -3.968 -19.488 1.00 90.88 90 ARG A O 1
ATOM 721 N N . GLY A 1 91 ? 18.668 -3.893 -20.737 1.00 90.25 91 GLY A N 1
ATOM 722 C CA . GLY A 1 91 ? 18.639 -5.307 -21.071 1.00 90.25 91 GLY A CA 1
ATOM 723 C C . GLY A 1 91 ? 17.582 -5.588 -22.122 1.00 90.25 91 GLY A C 1
ATOM 724 O O . GLY A 1 91 ? 17.179 -4.696 -22.871 1.00 90.25 91 GLY A O 1
ATOM 725 N N . ASN A 1 92 ? 17.110 -6.826 -22.150 1.00 90.12 92 ASN A N 1
ATOM 726 C CA . ASN A 1 92 ? 16.008 -7.223 -23.014 1.00 90.12 92 ASN A CA 1
ATOM 727 C C . ASN A 1 92 ? 14.727 -7.385 -22.201 1.00 90.12 92 ASN A C 1
ATOM 729 O O . ASN A 1 92 ? 14.754 -7.670 -21.002 1.00 90.12 92 ASN A O 1
ATOM 733 N N . LEU A 1 93 ? 13.594 -7.206 -22.867 1.00 88.50 93 LEU A N 1
ATOM 734 C CA . LEU A 1 93 ? 12.283 -7.501 -22.323 1.00 88.50 93 LEU A CA 1
ATOM 735 C C . LEU A 1 93 ? 12.189 -9.003 -22.042 1.00 88.50 93 LEU A C 1
ATOM 737 O O . LEU A 1 93 ? 12.096 -9.809 -22.967 1.00 88.50 93 LEU A O 1
ATOM 741 N N . ALA A 1 94 ? 12.139 -9.374 -20.766 1.00 84.31 94 ALA A N 1
ATOM 742 C CA . ALA A 1 94 ? 11.688 -10.702 -20.383 1.00 84.31 94 ALA A CA 1
ATOM 743 C C . ALA A 1 94 ? 10.164 -10.711 -20.292 1.00 84.31 94 ALA A C 1
ATOM 745 O O . ALA A 1 94 ? 9.549 -9.956 -19.528 1.00 84.31 94 ALA A O 1
ATOM 746 N N . LEU A 1 95 ? 9.560 -11.593 -21.085 1.00 81.31 95 LEU A N 1
ATOM 747 C CA . LEU A 1 95 ? 8.140 -11.874 -20.999 1.00 81.31 95 LEU A CA 1
ATOM 748 C C . LEU A 1 95 ? 7.900 -12.861 -19.856 1.00 81.31 95 LEU A C 1
ATOM 750 O O . LEU A 1 95 ? 8.587 -13.880 -19.789 1.00 81.31 95 LEU A O 1
ATOM 754 N N . PRO A 1 96 ? 6.942 -12.578 -18.964 1.00 75.38 96 PRO A N 1
ATOM 755 C CA . PRO A 1 96 ? 6.608 -13.512 -17.905 1.00 75.38 96 PRO A CA 1
ATOM 756 C C . PRO A 1 96 ? 5.914 -14.758 -18.459 1.00 75.38 96 PRO A C 1
ATOM 758 O O . PRO A 1 96 ? 5.230 -14.698 -19.486 1.00 75.38 96 PRO A O 1
ATOM 761 N N . GLU A 1 97 ? 6.014 -15.865 -17.724 1.00 71.75 97 GLU A N 1
ATOM 762 C CA . GLU A 1 97 ? 5.270 -17.095 -18.021 1.00 71.75 97 GLU A CA 1
ATOM 763 C C . GLU A 1 97 ? 3.758 -16.883 -17.841 1.00 71.75 97 GLU A C 1
ATOM 765 O O . GLU A 1 97 ? 2.942 -17.370 -18.632 1.00 71.75 97 GLU A O 1
ATOM 770 N N . HIS A 1 98 ? 3.367 -16.076 -16.847 1.00 74.12 98 HIS A N 1
ATOM 771 C CA . HIS A 1 98 ? 1.979 -15.710 -16.591 1.00 74.12 98 HIS A CA 1
ATOM 772 C C . HIS A 1 98 ? 1.671 -14.263 -16.990 1.00 74.12 98 HIS A C 1
ATOM 774 O O . HIS A 1 98 ? 2.305 -13.309 -16.556 1.00 74.12 98 HIS A O 1
ATOM 780 N N . GLN A 1 99 ? 0.591 -14.062 -17.753 1.00 69.19 99 GLN A N 1
ATOM 781 C CA . GLN A 1 99 ? 0.209 -12.739 -18.282 1.00 69.19 99 GLN A CA 1
ATOM 782 C C . GLN A 1 99 ? -0.109 -11.679 -17.207 1.00 69.19 99 GLN A C 1
ATOM 784 O O . GLN A 1 99 ? -0.143 -10.484 -17.516 1.00 69.19 99 GLN A O 1
ATOM 789 N N . ALA A 1 100 ? -0.390 -12.102 -15.971 1.00 70.56 100 ALA A N 1
ATOM 790 C CA . ALA A 1 100 ? -0.661 -11.207 -14.848 1.00 70.56 100 ALA A CA 1
ATOM 791 C C . ALA A 1 100 ? 0.613 -10.544 -14.299 1.00 70.56 100 ALA A C 1
ATOM 793 O O . ALA A 1 100 ? 0.537 -9.461 -13.715 1.00 70.56 100 ALA A O 1
ATOM 794 N N . GLU A 1 101 ? 1.773 -11.152 -14.524 1.00 76.81 101 GLU A N 1
ATOM 795 C CA . GLU A 1 101 ? 3.051 -10.656 -14.032 1.00 76.81 101 GLU A CA 1
ATOM 796 C C . GLU A 1 101 ? 3.509 -9.404 -14.805 1.00 76.81 101 GLU A C 1
ATOM 798 O O . GLU A 1 101 ? 3.079 -9.146 -15.944 1.00 76.81 101 GLU A O 1
ATOM 803 N N . PRO A 1 102 ? 4.322 -8.547 -14.165 1.00 81.38 102 PRO A N 1
ATOM 804 C CA . PRO A 1 102 ? 4.904 -7.385 -14.817 1.00 81.38 102 PRO A CA 1
ATOM 805 C C . PRO A 1 102 ? 5.963 -7.796 -15.847 1.00 81.38 102 PRO A C 1
ATOM 807 O O . PRO A 1 102 ? 6.596 -8.843 -15.746 1.00 81.38 102 PRO A O 1
ATOM 810 N N . TRP A 1 103 ? 6.166 -6.938 -16.845 1.00 86.75 103 TRP A N 1
ATOM 811 C CA . TRP A 1 103 ? 7.344 -7.022 -17.705 1.00 86.75 103 TRP A CA 1
ATOM 812 C C . TRP A 1 103 ? 8.572 -6.566 -16.931 1.00 86.75 103 TRP A C 1
ATOM 814 O O . TRP A 1 103 ? 8.471 -5.639 -16.127 1.00 86.75 103 TRP A O 1
ATOM 824 N N . ARG A 1 104 ? 9.717 -7.196 -17.187 1.00 83.19 104 ARG A N 1
ATOM 825 C CA . ARG A 1 104 ? 10.966 -6.892 -16.489 1.00 83.19 104 ARG A CA 1
ATOM 826 C C . ARG A 1 104 ? 12.122 -6.737 -17.465 1.00 83.19 104 ARG A C 1
ATOM 828 O O . ARG A 1 104 ? 12.126 -7.353 -18.533 1.00 83.19 104 ARG A O 1
ATOM 835 N N . VAL A 1 105 ? 13.104 -5.940 -17.056 1.00 84.19 105 VAL A N 1
ATOM 836 C CA . VAL A 1 105 ? 14.443 -5.982 -17.646 1.00 84.19 105 VAL A CA 1
ATOM 837 C C . VAL A 1 105 ? 15.046 -7.344 -17.317 1.00 84.19 105 VAL A C 1
ATOM 839 O O . VAL A 1 105 ? 14.900 -7.846 -16.200 1.00 84.19 105 VAL A O 1
ATOM 842 N N . SER A 1 106 ? 15.682 -7.955 -18.307 1.00 81.88 106 SER A N 1
ATOM 843 C CA . SER A 1 106 ? 16.452 -9.177 -18.153 1.00 81.88 106 SER A CA 1
ATOM 844 C C . SER A 1 106 ? 17.867 -8.964 -18.659 1.00 81.88 106 SER A C 1
ATOM 846 O O . SER A 1 106 ? 18.083 -8.475 -19.774 1.00 81.88 106 SER A O 1
ATOM 848 N N . SER A 1 107 ? 18.826 -9.359 -17.824 1.00 79.38 107 SER A N 1
ATOM 849 C CA . SER A 1 107 ? 20.219 -9.563 -18.198 1.00 79.38 107 SER A CA 1
ATOM 850 C C . SER A 1 107 ? 20.623 -11.029 -17.969 1.00 79.38 107 SER A C 1
ATOM 852 O O . SER A 1 107 ? 20.076 -11.692 -17.082 1.00 79.38 107 SER A O 1
ATOM 854 N N . PRO A 1 108 ? 21.623 -11.557 -18.703 1.00 77.25 108 PRO A N 1
ATOM 855 C CA . PRO A 1 108 ? 22.122 -12.919 -18.483 1.00 77.25 108 PRO A CA 1
ATOM 856 C C . PRO A 1 108 ? 22.620 -13.187 -17.054 1.00 77.25 108 PRO A C 1
ATOM 858 O O . PRO A 1 108 ? 22.673 -14.331 -16.607 1.00 77.25 108 PRO A O 1
ATOM 861 N N . GLU A 1 109 ? 23.040 -12.151 -16.330 1.00 79.69 109 GLU A N 1
ATOM 862 C CA . GLU A 1 109 ? 23.419 -12.259 -14.921 1.00 79.69 109 GLU A CA 1
ATOM 863 C C . GLU A 1 109 ? 22.193 -12.425 -14.017 1.00 79.69 109 GLU A C 1
ATOM 865 O O . GLU A 1 109 ? 22.156 -13.359 -13.215 1.00 79.69 109 GLU A O 1
ATOM 870 N N 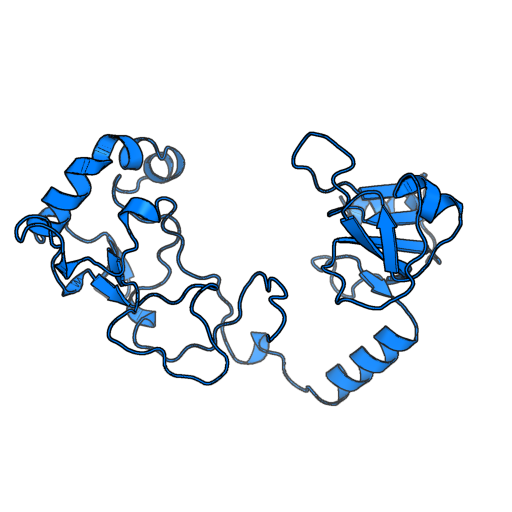. GLN A 1 110 ? 21.164 -11.594 -14.210 1.00 81.06 110 GLN A N 1
ATOM 871 C CA . GLN A 1 110 ? 19.905 -11.685 -13.469 1.00 81.06 110 GLN A CA 1
ATOM 872 C C . GLN A 1 110 ? 19.219 -13.037 -13.685 1.00 81.06 110 GLN A C 1
ATOM 874 O O . GLN A 1 110 ? 18.780 -13.648 -12.714 1.00 81.06 110 GLN A O 1
ATOM 879 N N . GLU A 1 111 ? 19.177 -13.551 -14.921 1.00 83.50 111 GLU A N 1
ATOM 880 C CA . GLU A 1 111 ? 18.584 -14.870 -15.192 1.00 83.50 111 GLU A CA 1
ATOM 881 C C . GLU A 1 111 ? 19.336 -16.002 -14.494 1.00 83.50 111 GLU A C 1
ATOM 883 O O . GLU A 1 111 ? 18.712 -16.888 -13.916 1.00 83.50 111 GLU A O 1
ATOM 888 N N . ARG A 1 112 ? 20.676 -15.976 -14.494 1.00 85.75 112 ARG A N 1
ATOM 889 C CA . ARG A 1 112 ? 21.475 -16.994 -13.790 1.00 85.75 112 ARG A CA 1
ATOM 890 C C . ARG A 1 112 ? 21.237 -16.952 -12.283 1.00 85.75 112 ARG A C 1
ATOM 892 O O . ARG A 1 112 ? 21.123 -18.002 -11.647 1.00 85.75 112 ARG A O 1
ATOM 899 N N . TRP A 1 113 ? 21.140 -15.754 -11.715 1.00 88.00 113 TRP A N 1
ATOM 900 C CA . TRP A 1 113 ? 20.850 -15.577 -10.297 1.00 88.00 113 TRP A CA 1
ATOM 901 C C . TRP A 1 113 ? 19.438 -16.056 -9.934 1.00 88.00 113 TRP A C 1
ATOM 903 O O . TRP A 1 113 ? 19.287 -16.863 -9.018 1.00 88.00 113 TRP A O 1
ATOM 913 N N . LEU A 1 114 ? 18.417 -15.659 -10.700 1.00 85.69 114 LEU A N 1
ATOM 914 C CA . LEU A 1 114 ? 17.039 -16.124 -10.511 1.00 85.69 114 LEU A CA 1
ATOM 915 C C . LEU A 1 114 ? 16.925 -17.642 -10.669 1.00 85.69 114 LEU A C 1
ATOM 917 O O . LEU A 1 114 ? 16.302 -18.293 -9.835 1.00 85.69 114 LEU A O 1
ATOM 921 N N . ALA A 1 115 ? 17.576 -18.226 -11.678 1.00 87.06 115 ALA A N 1
ATOM 922 C CA . ALA A 1 115 ? 17.614 -19.674 -11.862 1.00 87.06 115 ALA A CA 1
ATOM 923 C C . ALA A 1 115 ? 18.226 -20.382 -10.646 1.00 87.06 115 ALA A C 1
ATOM 925 O O . ALA A 1 115 ? 17.706 -21.405 -10.210 1.00 87.06 115 ALA A O 1
ATOM 926 N N . THR A 1 116 ? 19.278 -19.809 -10.053 1.00 92.44 116 THR A N 1
ATOM 927 C CA . THR A 1 116 ? 19.874 -20.333 -8.817 1.00 92.44 116 THR A CA 1
ATOM 928 C C . THR A 1 116 ? 18.874 -20.283 -7.663 1.00 92.44 116 THR A C 1
ATOM 930 O O . THR A 1 116 ? 18.735 -21.269 -6.941 1.00 92.44 116 THR A O 1
ATOM 933 N N . ILE A 1 117 ? 18.137 -19.180 -7.499 1.00 89.88 117 ILE A N 1
ATOM 934 C CA . ILE A 1 117 ? 17.099 -19.069 -6.464 1.00 89.88 117 ILE A CA 1
ATOM 935 C C . ILE A 1 117 ? 16.019 -20.125 -6.678 1.00 89.88 117 ILE A C 1
ATOM 937 O O . ILE A 1 117 ? 15.748 -20.890 -5.760 1.00 89.88 117 ILE A O 1
ATOM 941 N N . TYR A 1 118 ? 15.438 -20.216 -7.874 1.00 86.50 118 TYR A N 1
ATOM 942 C CA . TYR A 1 118 ? 14.346 -21.153 -8.148 1.00 86.50 118 TYR A CA 1
ATOM 943 C C . TYR A 1 118 ? 14.769 -22.619 -8.021 1.00 86.50 118 TYR A C 1
ATOM 945 O O . TYR A 1 118 ? 13.996 -23.433 -7.529 1.00 86.50 118 TYR A O 1
ATOM 953 N N . GLN A 1 119 ? 16.009 -22.959 -8.385 1.00 92.06 119 GLN A N 1
ATOM 954 C CA . GLN A 1 119 ? 16.549 -24.307 -8.174 1.00 92.06 119 GLN A CA 1
ATOM 955 C C . GLN A 1 119 ? 16.696 -24.666 -6.689 1.00 92.06 119 GLN A C 1
ATOM 957 O O . GLN A 1 119 ? 16.602 -25.839 -6.336 1.00 92.06 119 GLN A O 1
ATOM 962 N N . ASN A 1 120 ? 16.920 -23.675 -5.821 1.00 93.88 120 ASN A N 1
ATOM 963 C CA . ASN A 1 120 ? 17.146 -23.877 -4.386 1.00 93.88 120 ASN A CA 1
ATOM 964 C C . ASN A 1 120 ? 15.930 -23.519 -3.510 1.00 93.88 120 ASN A C 1
ATOM 966 O O . ASN A 1 120 ? 15.958 -23.754 -2.303 1.00 93.88 120 ASN A O 1
ATOM 970 N N . ALA A 1 121 ? 14.862 -22.971 -4.091 1.00 90.75 121 ALA A N 1
ATOM 971 C CA . ALA A 1 121 ? 13.634 -22.577 -3.409 1.00 90.75 121 ALA A CA 1
ATOM 972 C C . ALA A 1 121 ? 12.454 -23.404 -3.950 1.00 90.75 121 ALA A C 1
ATOM 974 O O . ALA A 1 121 ? 11.709 -22.928 -4.805 1.00 90.75 121 ALA A O 1
ATOM 975 N N . PRO A 1 122 ? 12.254 -24.643 -3.458 1.00 87.38 122 PRO A N 1
ATOM 976 C CA . PRO A 1 122 ? 11.213 -25.538 -3.969 1.00 87.38 122 PRO A CA 1
ATOM 977 C C . PRO A 1 122 ? 9.783 -25.060 -3.670 1.00 87.38 122 PRO A C 1
ATOM 979 O O . PRO A 1 122 ? 8.832 -25.643 -4.179 1.00 87.38 122 PRO A O 1
ATOM 982 N N . LEU A 1 123 ? 9.627 -24.040 -2.819 1.00 90.88 123 LEU A N 1
ATOM 983 C CA . LEU A 1 123 ? 8.354 -23.442 -2.434 1.00 90.88 123 LEU A CA 1
ATOM 984 C C . LEU A 1 123 ? 8.489 -21.921 -2.380 1.00 90.88 123 LEU A C 1
ATOM 986 O O . LEU A 1 123 ? 9.533 -21.378 -2.014 1.00 90.88 123 LEU A O 1
ATOM 990 N N . THR A 1 124 ? 7.392 -21.239 -2.671 1.00 87.19 124 THR A N 1
ATOM 991 C CA . THR A 1 124 ? 7.216 -19.801 -2.487 1.00 87.19 124 THR A CA 1
ATOM 992 C C . THR A 1 124 ? 6.430 -19.514 -1.206 1.00 87.19 124 THR A C 1
ATOM 994 O O . THR A 1 124 ? 5.754 -20.379 -0.647 1.00 87.19 124 THR A O 1
ATOM 997 N N . PHE A 1 125 ? 6.443 -18.262 -0.735 1.00 87.44 125 PHE A N 1
ATOM 998 C CA . PHE A 1 125 ? 5.576 -17.863 0.382 1.00 87.44 125 PHE A CA 1
ATOM 999 C C . PHE A 1 125 ? 4.089 -18.084 0.086 1.00 87.44 125 PHE A C 1
ATOM 1001 O O . PHE A 1 125 ? 3.330 -18.382 1.005 1.00 87.44 125 PHE A O 1
ATOM 1008 N N . ALA A 1 126 ? 3.678 -17.958 -1.179 1.00 86.19 126 ALA A N 1
ATOM 1009 C CA . ALA A 1 126 ? 2.293 -18.164 -1.584 1.00 86.19 126 ALA A CA 1
ATOM 1010 C C . ALA A 1 126 ? 1.854 -19.633 -1.456 1.00 86.19 126 ALA A C 1
ATOM 1012 O O . ALA A 1 126 ? 0.671 -19.880 -1.223 1.00 86.19 126 ALA A O 1
ATOM 1013 N N . ASP A 1 127 ? 2.793 -20.582 -1.535 1.00 89.88 127 ASP A N 1
ATOM 1014 C CA . ASP A 1 127 ? 2.517 -22.012 -1.345 1.00 89.88 127 ASP A CA 1
ATOM 1015 C C . ASP A 1 127 ? 2.290 -22.368 0.131 1.00 89.88 127 ASP A C 1
ATOM 1017 O O . ASP A 1 127 ? 1.585 -23.323 0.450 1.00 89.88 127 ASP A O 1
ATOM 1021 N N . LEU A 1 128 ? 2.877 -21.590 1.045 1.00 89.19 128 LEU A N 1
ATOM 1022 C CA . LEU A 1 128 ? 2.868 -21.869 2.482 1.00 89.19 128 LEU A CA 1
ATOM 1023 C C . LEU A 1 128 ? 1.816 -21.068 3.249 1.00 89.19 128 LEU A C 1
ATOM 1025 O O . LEU A 1 128 ? 1.236 -21.561 4.219 1.00 89.19 128 LEU A O 1
ATOM 1029 N N . VAL A 1 129 ? 1.599 -19.806 2.872 1.00 88.25 129 VAL A N 1
ATOM 1030 C CA . VAL A 1 129 ? 0.781 -18.870 3.645 1.00 88.25 129 VAL A CA 1
ATOM 1031 C C . VAL A 1 129 ? -0.039 -17.944 2.757 1.00 88.25 129 VAL A C 1
ATOM 1033 O O . VAL A 1 129 ? 0.327 -17.576 1.644 1.00 88.25 129 VAL A O 1
ATOM 1036 N N . LYS A 1 130 ? -1.166 -17.478 3.300 1.00 88.94 130 LYS A N 1
ATOM 1037 C CA . LYS A 1 130 ? -1.980 -16.460 2.638 1.00 88.94 130 LYS A CA 1
ATOM 1038 C C . LYS A 1 130 ? -1.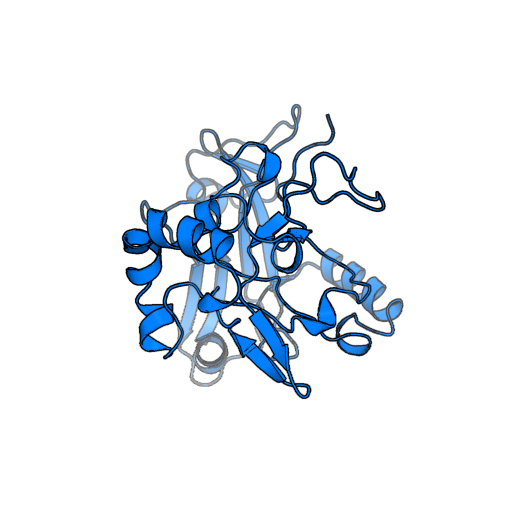339 -15.080 2.781 1.00 88.94 130 LYS A C 1
ATOM 1040 O O . LYS A 1 130 ? -1.388 -14.485 3.857 1.00 88.94 130 LYS A O 1
ATOM 1045 N N . ILE A 1 131 ? -0.833 -14.547 1.674 1.00 89.25 131 ILE A N 1
ATOM 1046 C CA . ILE A 1 131 ? -0.271 -13.194 1.594 1.00 89.25 131 ILE A CA 1
ATOM 1047 C C . ILE A 1 131 ? -1.396 -12.151 1.651 1.00 89.25 131 ILE A C 1
ATOM 1049 O O . ILE A 1 131 ? -2.448 -12.302 1.020 1.00 89.25 131 ILE A O 1
ATOM 1053 N N . ARG A 1 132 ? -1.199 -11.089 2.441 1.00 90.12 132 ARG A N 1
ATOM 1054 C CA . ARG A 1 132 ? -2.160 -9.992 2.613 1.00 90.12 132 ARG A CA 1
ATOM 1055 C C . ARG A 1 132 ? -1.441 -8.663 2.787 1.00 90.12 132 ARG A C 1
ATOM 1057 O O . ARG A 1 132 ? -0.387 -8.602 3.407 1.00 90.12 132 ARG A O 1
ATOM 1064 N N . VAL A 1 133 ? -2.085 -7.595 2.328 1.00 90.88 133 VAL A N 1
ATOM 1065 C CA . VAL A 1 133 ? -1.722 -6.229 2.722 1.00 90.88 133 VAL A CA 1
ATOM 1066 C C . VAL A 1 133 ? -2.131 -5.958 4.173 1.00 90.88 133 VAL A C 1
ATOM 1068 O O . VAL A 1 133 ? -3.083 -6.563 4.680 1.00 90.88 133 VAL A O 1
ATOM 1071 N N . GLY A 1 134 ? -1.451 -5.013 4.824 1.00 91.38 134 GLY A N 1
ATOM 1072 C CA . GLY A 1 134 ? -1.805 -4.541 6.164 1.00 91.38 134 GLY A CA 1
ATOM 1073 C C . GLY A 1 134 ? -3.182 -3.867 6.242 1.00 91.38 134 GLY A C 1
ATOM 1074 O O . GLY A 1 134 ? -3.899 -3.723 5.243 1.00 91.38 134 GLY A O 1
ATOM 1075 N N . ILE A 1 135 ? -3.562 -3.450 7.452 1.00 94.50 135 ILE A N 1
ATOM 1076 C CA . ILE A 1 135 ? -4.760 -2.625 7.644 1.00 94.50 135 ILE A CA 1
ATOM 1077 C C . ILE A 1 135 ? -4.589 -1.265 6.951 1.00 94.50 135 ILE A C 1
ATOM 1079 O O . ILE A 1 135 ? -3.472 -0.783 6.785 1.00 94.50 135 ILE A O 1
ATOM 1083 N N . LYS A 1 136 ? -5.694 -0.618 6.572 1.00 95.00 136 LYS A N 1
ATOM 1084 C CA . LYS A 1 136 ? -5.685 0.754 6.038 1.00 95.00 136 LYS A CA 1
ATOM 1085 C C . LYS A 1 136 ? -6.747 1.578 6.748 1.00 95.00 136 LYS A C 1
ATOM 1087 O O . LYS A 1 136 ? -7.938 1.339 6.537 1.00 95.00 136 LYS A O 1
ATOM 1092 N N . THR A 1 137 ? -6.330 2.537 7.576 1.00 95.81 137 THR A N 1
ATOM 1093 C CA . THR A 1 137 ? -7.267 3.399 8.316 1.00 95.81 137 THR A CA 1
ATOM 1094 C C . THR A 1 137 ? -7.840 4.501 7.437 1.00 95.81 137 THR A C 1
ATOM 1096 O O . THR A 1 137 ? -9.012 4.844 7.581 1.00 95.81 137 THR A O 1
ATOM 1099 N N . THR A 1 138 ? -7.038 5.007 6.487 1.00 94.00 138 THR A N 1
ATOM 1100 C CA . THR A 1 138 ? -7.325 6.176 5.628 1.00 94.00 138 THR A CA 1
ATOM 1101 C C . THR A 1 138 ? -7.586 7.483 6.394 1.00 94.00 138 THR A C 1
ATOM 1103 O O . THR A 1 138 ? -8.114 8.441 5.834 1.00 94.00 138 THR A O 1
ATOM 1106 N N . ALA A 1 139 ? -7.214 7.513 7.676 1.00 96.75 139 ALA A N 1
ATOM 1107 C CA . ALA A 1 139 ? -7.213 8.674 8.560 1.00 96.75 139 ALA A CA 1
ATOM 1108 C C . ALA A 1 139 ? -6.248 8.394 9.730 1.00 96.75 139 ALA A C 1
ATOM 1110 O O . ALA A 1 139 ? -6.658 8.346 10.890 1.00 96.75 139 ALA A O 1
ATOM 1111 N N . ASP A 1 140 ? -4.971 8.136 9.421 1.00 95.25 140 ASP A N 1
ATOM 1112 C CA . ASP A 1 140 ? -3.988 7.666 10.412 1.00 95.25 140 ASP A CA 1
ATOM 1113 C C . ASP A 1 140 ? -3.830 8.651 11.580 1.00 95.25 140 ASP A C 1
ATOM 1115 O O . ASP A 1 140 ? -3.702 8.223 12.718 1.00 95.25 140 ASP A O 1
ATOM 1119 N N . ASN A 1 141 ? -3.968 9.958 11.324 1.00 96.12 141 ASN A N 1
ATOM 1120 C CA . ASN A 1 141 ? -3.953 11.012 12.345 1.00 96.12 141 ASN A CA 1
ATOM 1121 C C . ASN A 1 141 ? -5.067 10.886 13.405 1.00 96.12 141 ASN A C 1
ATOM 1123 O O . ASN A 1 141 ? -4.955 11.472 14.479 1.00 96.12 141 ASN A O 1
ATOM 1127 N N . VAL A 1 14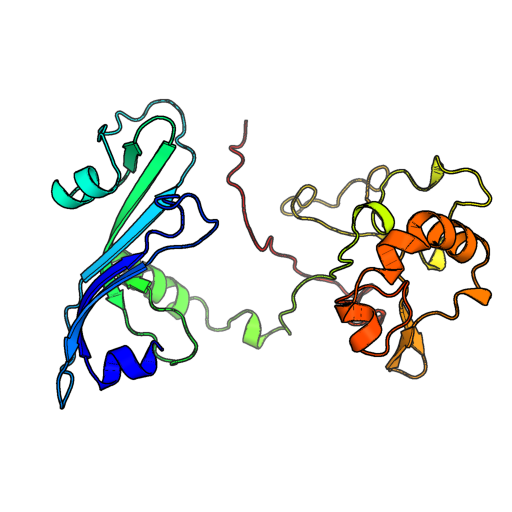2 ? -6.152 10.175 13.086 1.00 97.69 142 VAL A N 1
ATOM 1128 C CA . VAL A 1 142 ? -7.270 9.901 13.999 1.00 97.69 142 VAL A CA 1
ATOM 1129 C C . VAL A 1 142 ? -7.124 8.523 14.631 1.00 97.69 142 VAL A C 1
ATOM 1131 O O . VAL A 1 142 ? -7.397 8.343 15.809 1.00 97.69 142 VAL A O 1
ATOM 1134 N N . PHE A 1 143 ? -6.730 7.522 13.849 1.00 98.00 143 PHE A N 1
ATOM 1135 C CA . PHE A 1 143 ? -6.786 6.142 14.315 1.00 98.00 143 PHE A CA 1
ATOM 1136 C C . PHE A 1 143 ? -5.482 5.634 14.915 1.00 98.00 143 PHE A C 1
ATOM 1138 O O . PHE A 1 143 ? -5.552 4.645 15.624 1.00 98.00 143 PHE A O 1
ATOM 1145 N N . ILE A 1 144 ? -4.316 6.228 14.656 1.00 96.00 144 ILE A N 1
ATOM 1146 C CA . ILE A 1 144 ? -3.019 5.672 15.070 1.00 96.00 144 ILE A CA 1
ATOM 1147 C C . ILE A 1 144 ? -2.257 6.680 15.923 1.00 96.00 144 ILE A C 1
ATOM 1149 O O . ILE A 1 144 ? -1.943 7.777 15.465 1.00 96.00 144 ILE A O 1
ATOM 1153 N N . ARG A 1 145 ? -1.921 6.287 17.156 1.00 93.94 145 ARG A N 1
ATOM 1154 C CA . ARG A 1 145 ? -1.155 7.110 18.103 1.00 93.94 145 ARG A CA 1
ATOM 1155 C C . ARG A 1 145 ? -0.292 6.252 19.028 1.00 93.94 145 ARG A C 1
ATOM 1157 O O . ARG A 1 145 ? -0.656 5.120 19.336 1.00 93.94 145 ARG A O 1
ATOM 1164 N N . SER A 1 146 ? 0.831 6.787 19.497 1.00 91.75 146 SER A N 1
ATOM 1165 C CA . SER A 1 146 ? 1.635 6.208 20.593 1.00 91.75 146 SER A CA 1
ATOM 1166 C C . SER A 1 146 ? 1.319 6.841 21.954 1.00 91.75 146 SER A C 1
ATOM 1168 O O . SER A 1 146 ? 1.648 6.284 22.994 1.00 91.75 146 SER A O 1
ATOM 1170 N N . ASP A 1 147 ? 0.635 7.983 21.958 1.00 93.25 147 ASP A N 1
ATOM 1171 C CA . ASP A 1 147 ? 0.422 8.849 23.115 1.00 93.25 147 ASP A CA 1
ATOM 1172 C C . ASP A 1 147 ? -1.035 8.844 23.609 1.00 93.25 147 ASP A C 1
ATOM 1174 O O . ASP A 1 147 ? -1.509 9.827 24.172 1.00 93.25 147 ASP A O 1
ATOM 1178 N N . TRP A 1 148 ? -1.766 7.738 23.419 1.00 95.19 148 TRP A N 1
ATOM 1179 C CA . TRP A 1 148 ? -3.161 7.612 23.872 1.00 95.19 148 TRP A CA 1
ATOM 1180 C C . TRP A 1 148 ? -3.338 7.978 25.352 1.00 95.19 148 TRP A C 1
ATOM 1182 O O . TRP A 1 148 ? -4.315 8.627 25.706 1.00 95.19 148 TRP A O 1
ATOM 1192 N N . HIS A 1 149 ? -2.363 7.628 26.192 1.00 92.56 149 HIS A N 1
ATOM 1193 C CA . HIS A 1 149 ? -2.350 7.905 27.630 1.00 92.56 149 HIS A CA 1
ATOM 1194 C C . HIS A 1 149 ? -2.218 9.398 27.990 1.00 92.56 149 HIS A C 1
ATOM 1196 O O . HIS A 1 149 ? -2.494 9.764 29.130 1.00 92.56 149 HIS A O 1
ATOM 1202 N N . LEU A 1 150 ? -1.808 10.260 27.048 1.00 94.69 150 LEU A N 1
ATOM 1203 C CA . LEU A 1 150 ? -1.711 11.711 27.250 1.00 94.69 150 LEU A CA 1
ATOM 1204 C C . LEU A 1 150 ? -3.028 12.448 26.968 1.00 94.69 150 LEU A C 1
ATOM 1206 O O . LEU A 1 150 ? -3.135 13.640 27.259 1.00 94.69 150 LEU A O 1
ATOM 1210 N N . LEU A 1 151 ? -4.031 11.779 26.387 1.00 95.31 151 LEU A N 1
ATOM 1211 C CA . LEU A 1 151 ? -5.345 12.387 26.177 1.00 95.31 151 LEU A CA 1
ATOM 1212 C C . LEU A 1 151 ? -6.078 12.580 27.515 1.00 95.31 151 LEU A C 1
ATOM 1214 O O . LEU A 1 151 ? -5.853 11.811 28.451 1.00 95.31 151 LEU A O 1
ATOM 1218 N N . PRO A 1 152 ? -7.008 13.545 27.612 1.00 96.94 152 PRO A N 1
ATOM 1219 C CA . PRO A 1 152 ? -7.949 13.603 28.726 1.00 96.94 152 PRO A CA 1
ATOM 1220 C C . PRO A 1 152 ? -8.672 12.263 28.909 1.00 96.94 152 PRO A C 1
ATOM 1222 O O . PRO A 1 152 ? -9.018 11.611 27.924 1.00 96.94 152 PRO A O 1
ATOM 1225 N N . SER A 1 153 ? -8.896 11.845 30.156 1.00 95.00 153 SER A N 1
ATOM 1226 C CA . SER A 1 153 ? -9.405 10.508 30.512 1.00 95.00 153 SER A CA 1
ATOM 1227 C C . SER A 1 153 ? -10.698 10.096 29.791 1.00 95.00 153 SER A C 1
ATOM 1229 O O . SER A 1 153 ? -10.889 8.926 29.467 1.00 95.00 153 SER A O 1
ATOM 1231 N N . GLU A 1 154 ? -11.559 11.066 29.496 1.00 94.88 154 GLU A N 1
ATOM 1232 C CA . GLU A 1 154 ? -12.835 10.949 28.795 1.00 94.88 154 GLU A CA 1
ATOM 1233 C C . GLU A 1 154 ? -12.684 10.799 27.272 1.00 94.88 154 GLU A C 1
ATOM 1235 O O . GLU A 1 154 ? -13.583 10.298 26.603 1.00 94.88 154 GLU A O 1
ATOM 1240 N N . LEU A 1 155 ? -11.529 11.188 26.727 1.00 96.19 155 LEU A N 1
ATOM 1241 C CA . LEU A 1 155 ? -11.157 11.029 25.320 1.00 96.19 155 LEU A CA 1
ATOM 1242 C C . LEU A 1 155 ? -10.186 9.869 25.086 1.00 96.19 155 LEU A C 1
ATOM 1244 O O . LEU A 1 155 ? -9.839 9.615 23.936 1.00 96.19 155 LEU A O 1
ATOM 1248 N N . GLN A 1 156 ? -9.738 9.176 26.136 1.00 97.31 156 GLN A N 1
ATOM 1249 C CA . GLN A 1 156 ? -8.935 7.959 26.017 1.00 97.31 156 GLN A CA 1
ATOM 1250 C C . GLN A 1 156 ? -9.844 6.783 25.649 1.00 97.31 156 GLN A C 1
ATOM 1252 O O . GLN A 1 156 ? -10.620 6.354 26.508 1.00 97.31 156 GLN A O 1
ATOM 1257 N N . PRO A 1 157 ? -9.775 6.234 24.420 1.00 98.19 157 PRO A N 1
ATOM 1258 C CA . PRO A 1 157 ? -10.604 5.096 24.050 1.00 98.19 157 PRO A CA 1
ATOM 1259 C C . PRO A 1 157 ? -10.381 3.905 24.981 1.00 98.19 157 PRO A C 1
ATOM 1261 O O . PRO A 1 157 ? -9.318 3.733 25.579 1.00 98.19 157 PRO A O 1
ATOM 1264 N N . GLU A 1 158 ? -11.399 3.066 25.086 1.00 98.12 158 GLU A N 1
ATOM 1265 C CA . GLU A 1 158 ? -11.342 1.806 25.810 1.00 98.12 158 GLU A CA 1
ATOM 1266 C C . GLU A 1 158 ? -10.194 0.925 25.291 1.00 98.12 158 GLU A C 1
ATOM 1268 O O . GLU A 1 158 ? -9.984 0.804 24.079 1.00 98.12 158 GLU A O 1
ATOM 1273 N N . SER A 1 159 ? -9.423 0.332 26.209 1.00 95.50 159 SER A N 1
ATOM 1274 C CA . SER A 1 159 ? -8.185 -0.387 25.879 1.00 95.50 159 SER A CA 1
ATOM 1275 C C . SER A 1 159 ? -8.441 -1.607 24.998 1.00 95.50 159 SER A C 1
ATOM 1277 O O . SER A 1 159 ? -7.580 -1.977 24.206 1.00 95.50 159 SER A O 1
ATOM 1279 N N . GLU A 1 160 ? -9.643 -2.182 25.051 1.00 95.81 160 GLU A N 1
ATOM 1280 C CA . GLU A 1 160 ? -10.078 -3.276 24.184 1.00 95.81 160 GLU A CA 1
ATOM 1281 C C . GLU A 1 160 ? -10.128 -2.884 22.700 1.00 95.81 160 GLU A C 1
ATOM 1283 O O . GLU A 1 160 ? -10.058 -3.756 21.833 1.00 95.81 160 GLU A O 1
ATOM 1288 N N . LEU A 1 161 ? -10.247 -1.588 22.393 1.00 97.25 161 LEU A N 1
ATOM 1289 C CA . LEU A 1 161 ? -10.213 -1.071 21.025 1.00 97.25 161 LEU A CA 1
ATOM 1290 C C . LEU A 1 161 ? -8.822 -0.586 20.604 1.00 97.25 161 LEU A C 1
ATOM 1292 O O . LEU A 1 161 ? -8.627 -0.286 19.427 1.00 97.25 161 LEU A O 1
ATOM 1296 N N . LEU A 1 162 ? -7.860 -0.493 21.524 1.00 96.56 162 LEU A N 1
ATOM 1297 C CA . LEU A 1 162 ? -6.505 -0.026 21.241 1.00 96.56 162 LEU A CA 1
ATOM 1298 C C . LEU A 1 162 ? -5.593 -1.221 20.985 1.00 96.56 162 LEU A C 1
ATOM 1300 O O . LEU A 1 162 ? -5.119 -1.882 21.905 1.00 96.56 162 LEU A O 1
ATOM 1304 N N . LEU A 1 163 ? -5.327 -1.494 19.709 1.00 94.38 163 LEU A N 1
ATOM 1305 C CA . LEU A 1 163 ? -4.537 -2.650 19.302 1.00 94.38 163 LEU A CA 1
ATOM 1306 C C . LEU A 1 163 ? -3.142 -2.238 18.813 1.00 94.38 163 LEU A C 1
ATOM 1308 O O . LEU A 1 163 ? -3.029 -1.274 18.056 1.00 94.38 163 LEU A O 1
ATOM 1312 N N . PRO A 1 164 ? -2.069 -2.962 19.175 1.00 91.31 164 PRO A N 1
ATOM 1313 C CA . PRO A 1 164 ? -0.711 -2.603 18.768 1.00 91.31 164 PRO A CA 1
ATOM 1314 C C . PRO A 1 164 ? -0.547 -2.706 17.249 1.00 91.31 164 PRO A C 1
ATOM 1316 O O . PRO A 1 164 ? -0.904 -3.729 16.663 1.00 91.31 164 PRO A O 1
ATOM 1319 N N . VAL A 1 165 ? 0.036 -1.688 16.611 1.00 89.94 165 VAL A N 1
ATOM 1320 C CA . VAL A 1 165 ? 0.269 -1.660 15.158 1.00 89.94 165 VAL A CA 1
ATOM 1321 C C . VAL A 1 165 ? 1.761 -1.600 14.827 1.00 89.94 165 VAL A C 1
ATOM 1323 O O . VAL A 1 165 ? 2.557 -1.001 15.546 1.00 89.94 165 VAL A O 1
ATOM 1326 N N . LEU A 1 166 ? 2.137 -2.245 13.722 1.00 86.50 166 LEU A N 1
ATOM 1327 C CA . LEU A 1 166 ? 3.472 -2.193 13.131 1.00 86.50 166 LEU A CA 1
ATOM 1328 C C . LEU A 1 166 ? 3.403 -1.378 11.835 1.00 86.50 166 LEU A C 1
ATOM 1330 O O . LEU A 1 166 ? 2.528 -1.627 11.004 1.00 86.50 166 LEU A O 1
ATOM 1334 N N . SER A 1 167 ? 4.313 -0.422 11.658 1.00 81.69 167 SER A N 1
ATOM 1335 C CA . SER A 1 167 ? 4.457 0.361 10.426 1.00 81.69 167 SER A CA 1
ATOM 1336 C C . SER A 1 167 ? 5.901 0.320 9.927 1.00 81.69 167 SER A C 1
ATOM 1338 O O . SER A 1 167 ? 6.812 -0.016 10.685 1.00 81.69 167 SER A O 1
ATOM 1340 N N . ASN A 1 168 ? 6.123 0.685 8.660 1.00 78.25 168 ASN A N 1
ATOM 1341 C CA . ASN A 1 168 ? 7.458 0.665 8.049 1.00 78.25 168 ASN A CA 1
ATOM 1342 C C . ASN A 1 168 ? 8.491 1.495 8.833 1.00 78.25 168 ASN A C 1
ATOM 1344 O O . ASN A 1 168 ? 9.662 1.142 8.840 1.00 78.25 168 ASN A O 1
ATOM 1348 N N . ASN A 1 169 ? 8.067 2.564 9.517 1.00 74.19 169 ASN A N 1
ATOM 1349 C CA . ASN A 1 169 ? 8.969 3.475 10.233 1.00 74.19 169 ASN A CA 1
ATOM 1350 C C . ASN A 1 169 ? 9.509 2.902 11.552 1.00 74.19 169 ASN A C 1
ATOM 1352 O O . ASN A 1 169 ? 10.439 3.464 12.119 1.00 74.19 169 ASN A O 1
ATOM 1356 N N . ILE A 1 170 ? 8.895 1.834 12.066 1.00 77.44 170 ILE A N 1
ATOM 1357 C CA . ILE A 1 170 ? 9.252 1.221 13.354 1.00 77.44 170 ILE A CA 1
ATOM 1358 C C . ILE A 1 170 ? 9.606 -0.264 13.224 1.00 77.44 170 ILE A C 1
ATOM 1360 O O . ILE A 1 170 ? 10.073 -0.872 14.182 1.00 77.44 170 ILE A O 1
ATOM 1364 N N . ALA A 1 171 ? 9.376 -0.866 12.055 1.00 77.00 171 ALA A N 1
ATOM 1365 C CA . ALA A 1 171 ? 9.746 -2.247 11.801 1.00 77.00 171 ALA A CA 1
ATOM 1366 C C . ALA A 1 171 ? 11.273 -2.389 11.732 1.00 77.00 171 ALA A C 1
ATOM 1368 O O . ALA A 1 171 ? 11.933 -1.702 10.956 1.00 77.00 171 ALA A O 1
ATOM 1369 N N . ALA A 1 172 ? 11.818 -3.315 12.520 1.00 73.56 172 ALA A N 1
ATOM 1370 C CA . ALA A 1 172 ? 13.229 -3.678 12.510 1.00 73.56 172 ALA A CA 1
ATOM 1371 C C . ALA A 1 172 ? 13.384 -5.187 12.249 1.00 73.56 172 ALA A C 1
ATOM 1373 O O . ALA A 1 172 ? 12.543 -5.971 12.707 1.00 73.56 172 ALA A O 1
ATOM 1374 N N . PRO A 1 173 ? 14.443 -5.625 11.540 1.00 77.69 173 PRO A N 1
ATOM 1375 C CA . PRO A 1 173 ? 14.731 -7.043 11.381 1.00 77.69 173 PRO A CA 1
ATOM 1376 C C . PRO A 1 173 ? 14.939 -7.717 12.741 1.00 77.69 173 PRO A C 1
ATOM 1378 O O . PRO A 1 173 ? 15.736 -7.252 13.550 1.00 77.69 173 PRO A O 1
ATOM 1381 N N . TRP A 1 174 ? 14.250 -8.838 12.965 1.00 71.62 174 TRP A N 1
ATOM 1382 C CA . TRP A 1 174 ? 14.523 -9.789 14.054 1.00 71.62 174 TRP A CA 1
ATOM 1383 C C . TRP A 1 174 ? 14.392 -9.265 15.497 1.00 71.62 174 TRP A C 1
ATOM 1385 O O . TRP A 1 174 ? 14.674 -10.020 16.425 1.00 71.62 174 TRP A O 1
ATOM 1395 N N . TRP A 1 175 ? 13.938 -8.025 15.715 1.00 64.31 175 TRP A N 1
ATOM 1396 C CA . TRP A 1 175 ? 13.884 -7.416 17.047 1.00 64.31 175 TRP A CA 1
ATOM 1397 C C . TRP A 1 175 ? 12.445 -7.201 17.543 1.00 64.31 175 TRP A C 1
ATOM 1399 O O . TRP A 1 175 ? 11.628 -6.614 16.825 1.00 64.31 175 TRP A O 1
ATOM 1409 N N . PRO A 1 176 ? 12.100 -7.618 18.777 1.00 58.03 176 PRO A N 1
ATOM 1410 C CA . PRO A 1 176 ? 10.833 -7.236 19.386 1.00 58.03 176 PRO A CA 1
ATOM 1411 C C . PRO A 1 176 ? 10.861 -5.737 19.717 1.00 58.03 176 PRO A C 1
ATOM 1413 O O . PRO A 1 176 ? 11.680 -5.291 20.515 1.00 58.03 176 PRO A O 1
ATOM 1416 N N . MET A 1 177 ? 9.980 -4.938 19.104 1.00 60.28 177 MET A N 1
ATOM 1417 C CA . MET A 1 177 ? 9.889 -3.504 19.427 1.00 60.28 177 MET A CA 1
ATOM 1418 C C . MET A 1 177 ? 9.619 -3.308 20.922 1.00 60.28 177 MET A C 1
ATOM 1420 O O . MET A 1 177 ? 8.750 -4.010 21.452 1.00 60.28 177 MET A O 1
ATOM 1424 N N . SER A 1 178 ? 10.292 -2.337 21.553 1.00 61.16 178 SER A N 1
ATOM 1425 C CA . SER A 1 178 ? 10.016 -1.944 22.938 1.00 61.16 178 SER A CA 1
ATOM 1426 C C . SER A 1 178 ? 8.537 -1.582 23.109 1.00 61.16 178 SER A C 1
ATOM 1428 O O . SER A 1 178 ? 7.925 -0.955 22.238 1.00 61.16 178 SER A O 1
ATOM 1430 N N . GLU A 1 179 ? 7.934 -2.034 24.209 1.00 62.88 179 GLU A N 1
ATOM 1431 C CA . GLU A 1 179 ? 6.493 -1.873 24.444 1.00 62.88 179 GLU A CA 1
ATOM 1432 C C . GLU A 1 179 ? 6.098 -0.410 24.681 1.00 62.88 179 GLU A C 1
ATOM 1434 O O . GLU A 1 179 ? 5.033 0.017 24.243 1.00 62.88 179 GLU A O 1
ATOM 1439 N N . GLU A 1 180 ? 6.985 0.374 25.295 1.00 59.16 180 GLU A N 1
ATOM 1440 C CA . GLU A 1 180 ? 6.693 1.715 25.822 1.00 59.16 180 GLU A CA 1
ATOM 1441 C C . GLU A 1 180 ? 6.372 2.768 24.746 1.00 59.16 180 GLU A C 1
ATOM 1443 O O . GLU A 1 180 ? 5.699 3.752 25.038 1.00 59.16 180 GLU A O 1
ATOM 1448 N N . SER A 1 181 ? 6.777 2.543 23.491 1.00 64.69 181 SER A N 1
ATOM 1449 C CA . SER A 1 181 ? 6.569 3.491 22.381 1.00 64.69 181 SER A CA 1
ATOM 1450 C C . SER A 1 181 ? 5.814 2.889 21.197 1.00 64.69 181 SER A C 1
ATOM 1452 O O . SER A 1 181 ? 5.782 3.477 20.111 1.00 64.69 181 SER A O 1
ATOM 1454 N N . ARG A 1 182 ? 5.204 1.707 21.363 1.00 79.19 182 ARG A N 1
ATOM 1455 C CA . ARG A 1 182 ? 4.500 1.051 20.259 1.00 79.19 182 ARG A CA 1
ATOM 1456 C C . ARG A 1 182 ? 3.206 1.814 19.942 1.00 79.19 182 ARG A C 1
ATOM 1458 O O . ARG A 1 182 ? 2.342 1.938 20.814 1.00 79.19 182 ARG A O 1
ATOM 1465 N N . PRO A 1 183 ? 3.017 2.309 18.704 1.00 90.31 183 PRO A N 1
ATOM 1466 C CA . PRO A 1 183 ? 1.755 2.921 18.334 1.00 90.31 183 PRO A CA 1
ATOM 1467 C C . PRO A 1 183 ? 0.634 1.887 18.418 1.00 90.31 183 PRO A C 1
ATOM 1469 O O . PRO A 1 183 ? 0.805 0.710 18.091 1.00 90.31 183 PRO A O 1
ATOM 1472 N N . HIS A 1 184 ? -0.531 2.355 18.838 1.00 94.62 184 HIS A N 1
ATOM 1473 C CA . HIS A 1 184 ? -1.760 1.586 18.846 1.00 94.62 184 HIS A CA 1
ATOM 1474 C C . HIS A 1 184 ? -2.741 2.203 17.862 1.00 94.62 184 HIS A C 1
ATOM 1476 O O . HIS A 1 184 ? -2.822 3.428 17.720 1.00 94.62 184 HIS A O 1
ATOM 1482 N N . VAL A 1 185 ? -3.488 1.335 17.191 1.00 97.06 185 VAL A N 1
ATOM 1483 C CA . VAL A 1 185 ? -4.620 1.715 16.364 1.00 97.06 185 VAL A CA 1
ATOM 1484 C C . VAL A 1 185 ? -5.910 1.615 17.175 1.00 97.06 185 VAL A C 1
ATOM 1486 O O . VAL A 1 185 ? -6.159 0.594 17.811 1.00 97.06 185 VAL A O 1
ATOM 1489 N N . LEU A 1 186 ? -6.749 2.648 17.115 1.00 98.06 186 LEU A N 1
ATOM 1490 C CA . LEU A 1 186 ? -8.149 2.583 17.512 1.00 98.06 186 LEU A CA 1
ATOM 1491 C C . LEU A 1 186 ? -8.906 1.749 16.472 1.00 98.06 186 LEU A C 1
ATOM 1493 O O . LEU A 1 186 ? -9.236 2.213 15.379 1.00 98.06 186 LEU A O 1
ATOM 1497 N N . TYR A 1 187 ? -9.128 0.481 16.786 1.00 97.81 187 TYR A N 1
ATOM 1498 C CA . TYR A 1 187 ? -9.637 -0.513 15.857 1.00 97.81 187 TYR A CA 1
ATOM 1499 C C . TYR A 1 187 ? -11.154 -0.685 16.005 1.00 97.81 187 TYR A C 1
ATOM 1501 O O . TYR A 1 187 ? -11.668 -0.984 17.077 1.00 97.81 187 TYR A O 1
ATOM 1509 N N . THR A 1 188 ? -11.894 -0.489 14.912 1.00 97.50 188 THR A N 1
ATOM 1510 C CA . THR A 1 188 ? -13.364 -0.343 14.934 1.00 97.50 188 THR A CA 1
ATOM 1511 C C . THR A 1 188 ? -14.122 -1.591 14.477 1.00 97.50 188 THR A C 1
ATOM 1513 O O . THR A 1 188 ? -15.317 -1.536 14.166 1.00 97.50 188 THR A O 1
ATOM 1516 N N . HIS A 1 189 ? -13.454 -2.746 14.482 1.00 97.44 189 HIS A N 1
ATOM 1517 C CA . HIS A 1 189 ? -14.022 -4.031 14.079 1.00 97.44 189 HIS A CA 1
ATOM 1518 C C . HIS A 1 189 ? -13.725 -5.116 15.114 1.00 97.44 189 HIS A C 1
ATOM 1520 O O . HIS A 1 189 ? -12.693 -5.104 15.772 1.00 97.44 189 HIS A O 1
ATOM 1526 N N . SER A 1 190 ? -14.615 -6.094 15.231 1.00 95.69 190 SER A N 1
ATOM 1527 C CA . SER A 1 190 ? -14.444 -7.252 16.109 1.00 95.69 190 SER A CA 1
ATOM 1528 C C . SER A 1 190 ? -14.918 -8.534 15.425 1.00 95.69 190 SER A C 1
ATOM 1530 O O . SER A 1 190 ? -15.468 -8.504 14.319 1.00 95.69 190 SER A O 1
ATOM 1532 N N . MET A 1 191 ? -14.664 -9.679 16.060 1.00 95.62 191 MET A N 1
ATOM 1533 C CA . MET A 1 191 ? -15.226 -10.962 15.638 1.00 95.62 191 MET A CA 1
ATOM 1534 C C . MET A 1 191 ? -16.501 -11.258 16.419 1.00 95.62 191 MET A C 1
ATOM 1536 O O . MET A 1 191 ? -16.503 -11.208 17.645 1.00 95.62 191 MET A O 1
ATOM 1540 N N . ARG A 1 192 ? -17.566 -11.623 15.706 1.00 93.94 192 ARG A N 1
ATOM 1541 C CA . ARG A 1 192 ? -18.809 -12.148 16.274 1.00 93.94 192 ARG A CA 1
ATOM 1542 C C . ARG A 1 192 ? -19.291 -13.309 15.412 1.00 93.94 192 ARG A C 1
ATOM 1544 O O . ARG A 1 192 ? -19.387 -13.164 14.196 1.00 93.94 192 ARG A O 1
ATOM 1551 N N . ASP A 1 193 ? -19.527 -14.466 16.025 1.00 92.38 193 ASP A N 1
ATOM 1552 C CA . ASP A 1 193 ? -19.995 -15.687 15.347 1.00 92.38 193 ASP A CA 1
ATOM 1553 C C . ASP A 1 193 ? -19.149 -16.064 14.112 1.00 92.38 193 ASP A C 1
ATOM 1555 O O . ASP A 1 193 ? -19.656 -16.372 13.033 1.00 92.38 193 ASP A O 1
ATOM 1559 N N . GLY A 1 194 ? -17.821 -15.958 14.243 1.00 91.62 194 GLY A N 1
ATOM 1560 C CA . GLY A 1 194 ? -16.871 -16.259 13.164 1.00 91.62 194 GLY A CA 1
ATOM 1561 C C . GLY A 1 194 ? -16.839 -15.236 12.021 1.00 91.62 194 GLY A C 1
ATOM 1562 O O . GLY A 1 194 ? -16.093 -15.420 11.059 1.00 91.62 194 GLY A O 1
ATOM 1563 N N . LYS A 1 195 ? -17.596 -14.138 12.116 1.00 94.12 195 LYS A N 1
ATOM 1564 C CA . LYS A 1 195 ? -17.634 -13.065 11.120 1.00 94.12 195 LYS A CA 1
ATOM 1565 C C . LYS A 1 195 ? -17.077 -11.770 11.692 1.00 94.12 195 LYS A C 1
ATOM 1567 O O . LYS A 1 195 ? -17.278 -11.436 12.857 1.00 94.12 195 LYS A O 1
ATOM 1572 N N . ARG A 1 196 ? -16.398 -11.011 10.834 1.00 95.69 196 ARG A N 1
ATOM 1573 C CA . ARG A 1 196 ? -16.009 -9.638 11.152 1.00 95.69 196 ARG A CA 1
ATOM 1574 C C . ARG A 1 196 ? -17.252 -8.758 11.180 1.00 95.69 196 ARG A C 1
ATOM 1576 O O . ARG A 1 196 ? -17.997 -8.729 10.202 1.00 95.69 196 ARG A O 1
ATOM 1583 N N . VAL A 1 197 ? -17.407 -7.989 12.248 1.00 96.69 197 VAL A N 1
ATOM 1584 C CA . VAL A 1 197 ? -18.467 -6.993 12.411 1.00 96.69 197 VAL A CA 1
ATOM 1585 C C . VAL A 1 197 ? -17.877 -5.657 12.847 1.00 96.69 197 VAL A C 1
ATOM 1587 O O . VAL A 1 197 ? -16.806 -5.607 13.449 1.00 96.69 197 VAL A O 1
ATOM 1590 N N . THR A 1 198 ? -18.564 -4.565 12.532 1.00 97.50 198 THR A N 1
ATOM 1591 C CA . THR A 1 198 ? -18.242 -3.239 13.072 1.00 97.50 198 THR A CA 1
ATOM 1592 C C . THR A 1 198 ? -18.646 -3.188 14.540 1.00 97.50 198 THR A C 1
ATOM 1594 O O . THR A 1 198 ? -19.741 -3.641 14.888 1.00 97.50 198 THR A O 1
ATOM 1597 N N . VAL A 1 199 ? -17.797 -2.626 15.402 1.00 96.94 199 VAL A N 1
ATOM 1598 C CA . VAL A 1 199 ? -18.118 -2.500 16.830 1.00 96.94 199 VAL A CA 1
ATOM 1599 C C . VAL A 1 199 ? -19.383 -1.664 17.038 1.00 96.94 199 VAL A C 1
ATOM 1601 O O . VAL A 1 199 ? -19.684 -0.726 16.284 1.00 96.94 199 VAL A O 1
ATOM 1604 N N . ASN A 1 200 ? -20.153 -2.005 18.071 1.00 96.56 200 ASN A N 1
ATOM 1605 C CA . ASN A 1 200 ? -21.219 -1.127 18.524 1.00 96.56 200 ASN A CA 1
ATOM 1606 C C . ASN A 1 200 ? -20.603 0.013 19.339 1.00 96.56 200 ASN A C 1
ATOM 1608 O O . ASN A 1 200 ? -20.329 -0.162 20.522 1.00 96.56 200 ASN A O 1
ATOM 1612 N N . ILE A 1 201 ? -20.372 1.160 18.698 1.00 96.62 201 ILE A N 1
ATOM 1613 C CA . ILE A 1 201 ? -19.670 2.289 19.318 1.00 96.62 201 ILE A CA 1
ATOM 1614 C C . ILE A 1 201 ? -20.393 2.849 20.551 1.00 96.62 201 ILE A C 1
ATOM 1616 O O . ILE A 1 201 ? -19.756 3.428 21.419 1.00 96.62 201 ILE A O 1
ATOM 1620 N N . ASP A 1 202 ? -21.704 2.626 20.678 1.00 96.81 202 ASP A N 1
ATOM 1621 C CA . ASP A 1 202 ? -22.464 3.031 21.865 1.00 96.81 202 ASP A CA 1
ATOM 1622 C C . ASP A 1 202 ? -22.063 2.256 23.131 1.00 96.81 202 ASP A C 1
ATOM 1624 O O . ASP A 1 202 ? -22.293 2.738 24.234 1.00 96.81 202 ASP A O 1
ATOM 1628 N N . GLY A 1 203 ? -21.430 1.085 22.985 1.00 97.06 203 GLY A N 1
ATOM 1629 C CA . GLY A 1 203 ? -20.835 0.338 24.099 1.00 97.06 203 GLY A CA 1
ATOM 1630 C C . GLY A 1 203 ? -19.454 0.844 24.531 1.00 97.06 203 GLY A C 1
ATOM 1631 O O . GLY A 1 203 ? -18.913 0.332 25.504 1.00 97.06 203 GLY A O 1
ATOM 1632 N N . PHE A 1 204 ? -18.890 1.824 23.820 1.00 97.88 204 PHE A N 1
ATOM 1633 C CA . PHE A 1 204 ? -17.544 2.361 24.027 1.00 97.88 204 PHE A CA 1
ATOM 1634 C C . PHE A 1 204 ? -17.612 3.897 24.114 1.00 97.88 204 PHE A C 1
ATOM 1636 O O . PHE A 1 204 ? -17.295 4.592 23.142 1.00 97.88 204 PHE A O 1
ATOM 1643 N N . PRO A 1 205 ? -18.127 4.451 25.230 1.00 97.81 205 PRO A N 1
ATOM 1644 C CA . PRO A 1 205 ? -18.444 5.873 25.344 1.00 97.81 205 PRO A CA 1
ATOM 1645 C C . PRO A 1 205 ? -17.238 6.794 25.123 1.00 97.81 205 PRO A C 1
ATOM 1647 O O . PRO A 1 205 ? -17.402 7.842 24.495 1.00 97.81 205 PRO A O 1
ATOM 1650 N N . ARG A 1 206 ? -16.033 6.411 25.564 1.00 98.25 206 ARG A N 1
ATOM 1651 C CA . ARG A 1 206 ? -14.828 7.239 25.391 1.00 98.25 206 ARG A CA 1
ATOM 1652 C C . ARG A 1 206 ? -14.339 7.214 23.952 1.00 98.25 206 ARG A C 1
ATOM 1654 O O . ARG A 1 206 ? -14.079 8.267 23.373 1.00 98.25 206 ARG A O 1
ATOM 1661 N N . ALA A 1 207 ? -14.304 6.038 23.322 1.00 98.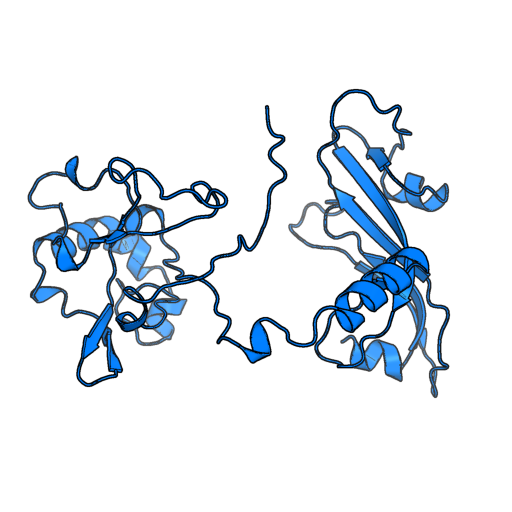25 207 ALA A N 1
ATOM 1662 C CA . ALA A 1 207 ? -14.007 5.930 21.895 1.00 98.25 207 ALA A CA 1
ATOM 1663 C C . ALA A 1 207 ? -15.020 6.707 21.043 1.00 98.25 207 ALA A C 1
ATOM 1665 O O . ALA A 1 207 ? -14.637 7.388 20.090 1.00 98.25 207 ALA A O 1
ATOM 1666 N N . LYS A 1 208 ? -16.310 6.648 21.396 1.00 98.31 208 LYS A N 1
ATOM 1667 C CA . LYS A 1 208 ? -17.362 7.431 20.742 1.00 98.31 208 LYS A CA 1
ATOM 1668 C C . LYS A 1 208 ? -17.066 8.922 20.847 1.00 98.31 208 LYS A C 1
ATOM 1670 O O . LYS A 1 208 ? -17.007 9.594 19.823 1.00 98.31 208 LYS A O 1
ATOM 1675 N N . GLN A 1 209 ? -16.844 9.423 22.061 1.00 97.94 209 GLN A N 1
ATOM 1676 C CA . GLN A 1 209 ? -16.557 10.835 22.304 1.00 97.94 209 GLN A CA 1
ATOM 1677 C C . GLN A 1 209 ? -15.302 11.297 21.551 1.00 97.94 209 GLN A C 1
ATOM 1679 O O . GLN A 1 209 ? -15.321 12.350 20.913 1.00 97.94 209 GLN A O 1
ATOM 1684 N N . TYR A 1 210 ? -14.246 10.480 21.548 1.00 98.31 210 TYR A N 1
ATOM 1685 C CA . TYR A 1 210 ? -13.031 10.727 20.779 1.00 98.31 210 TYR A CA 1
ATOM 1686 C C . TYR A 1 210 ? -13.309 10.855 19.275 1.00 98.31 210 TYR A C 1
ATOM 1688 O O . TYR A 1 210 ? -12.875 11.822 18.652 1.00 98.31 210 TYR A O 1
ATOM 1696 N N . LEU A 1 211 ? -14.062 9.916 18.691 1.00 98.19 211 LEU A N 1
ATOM 1697 C CA . LEU A 1 211 ? -14.355 9.876 17.253 1.00 98.19 211 LEU A CA 1
ATOM 1698 C C . LEU A 1 211 ? -15.319 10.979 16.796 1.00 98.19 211 LEU A C 1
ATOM 1700 O O . LEU A 1 211 ? -15.283 11.363 15.625 1.00 98.19 211 LEU A O 1
ATOM 1704 N N . GLU A 1 212 ? -16.162 11.507 17.686 1.00 97.69 212 GLU A N 1
ATOM 1705 C CA . GLU A 1 212 ? -17.053 12.630 17.370 1.00 97.69 212 GLU A CA 1
ATOM 1706 C C . GLU A 1 212 ? -16.282 13.936 17.104 1.00 97.69 212 GLU A C 1
ATOM 1708 O O . GLU A 1 212 ? -16.703 14.737 16.269 1.00 97.69 212 GLU A O 1
ATOM 1713 N N . SER A 1 213 ? -15.115 14.137 17.725 1.00 95.38 213 SER A N 1
ATOM 1714 C CA . SER A 1 213 ? -14.282 15.328 17.489 1.00 95.38 213 SER A CA 1
ATOM 1715 C C . SER A 1 213 ? -13.845 15.470 16.011 1.00 95.38 213 SER A C 1
ATOM 1717 O O . SER A 1 213 ? -14.143 16.494 15.387 1.00 95.38 213 SER A O 1
ATOM 1719 N N . PRO A 1 214 ? -13.249 14.446 15.361 1.00 97.06 214 PRO A N 1
ATOM 1720 C CA . PRO A 1 214 ? -12.931 14.467 13.934 1.00 97.06 214 PRO A CA 1
ATOM 1721 C C . PRO A 1 214 ? -14.095 14.023 13.025 1.00 97.06 214 PRO A C 1
ATOM 1723 O O . PRO A 1 214 ? -13.856 13.662 11.866 1.00 97.06 214 PRO A O 1
ATOM 1726 N N . ARG A 1 215 ? -15.362 14.059 13.478 1.00 97.44 215 ARG A N 1
ATOM 1727 C CA . ARG A 1 215 ? -16.513 13.550 12.700 1.00 97.44 215 ARG A CA 1
ATOM 1728 C C . ARG A 1 215 ? -16.579 14.129 11.291 1.00 97.44 215 ARG A C 1
ATOM 1730 O O . ARG A 1 215 ? -16.838 13.393 10.343 1.00 97.44 215 ARG A O 1
ATOM 1737 N N . LYS A 1 216 ? -16.306 15.428 11.123 1.00 97.50 216 LYS A N 1
ATOM 1738 C CA . LYS A 1 216 ? -16.310 16.089 9.805 1.00 97.50 216 LYS A CA 1
ATOM 1739 C C . LYS A 1 216 ? -15.300 15.457 8.837 1.00 97.50 216 LYS A C 1
ATOM 1741 O O . LYS A 1 216 ? -15.650 15.213 7.685 1.00 97.50 216 LYS A O 1
ATOM 1746 N N . GLN A 1 217 ? -14.079 15.162 9.298 1.00 97.25 217 GLN A N 1
ATOM 1747 C CA . GLN A 1 217 ? -13.057 14.472 8.498 1.00 97.25 217 GLN A CA 1
ATOM 1748 C C . GLN A 1 217 ? -13.526 13.056 8.152 1.00 97.25 217 GLN A C 1
ATOM 1750 O O . GLN A 1 217 ? -13.489 12.648 6.992 1.00 97.25 217 GLN A O 1
ATOM 1755 N N . LEU A 1 218 ? -13.991 12.311 9.156 1.00 97.88 218 LEU A N 1
ATOM 1756 C CA . LEU A 1 218 ? -14.323 10.899 9.005 1.00 97.88 218 LEU A CA 1
ATOM 1757 C C . LEU A 1 218 ? -15.560 10.668 8.126 1.00 97.88 218 LEU A C 1
ATOM 1759 O O . LEU A 1 218 ? -15.525 9.789 7.264 1.00 97.88 218 LEU A O 1
ATOM 1763 N N . ALA A 1 219 ? -16.605 11.484 8.280 1.00 96.62 219 ALA A N 1
ATOM 1764 C CA . ALA A 1 219 ? -17.812 11.448 7.454 1.00 96.62 219 ALA A CA 1
ATOM 1765 C C . ALA A 1 219 ? -17.586 11.986 6.029 1.00 96.62 219 ALA A C 1
ATOM 1767 O O . ALA A 1 219 ? -18.335 11.642 5.119 1.00 96.62 219 ALA A O 1
ATOM 1768 N N . GLY A 1 220 ? -16.534 12.783 5.805 1.00 96.62 220 GLY A N 1
ATOM 1769 C CA . GLY A 1 220 ? -16.135 13.252 4.474 1.00 96.62 220 GLY A CA 1
ATOM 1770 C C . GLY A 1 220 ? -15.544 12.160 3.570 1.00 96.62 220 GLY A C 1
ATOM 1771 O O . GLY A 1 220 ? -15.394 12.371 2.365 1.00 96.62 220 GLY A O 1
ATOM 1772 N N . ARG A 1 221 ? -15.226 10.979 4.118 1.00 96.44 221 ARG A N 1
ATOM 1773 C CA . ARG A 1 221 ? -14.682 9.829 3.377 1.00 96.44 221 ARG A CA 1
ATOM 1774 C C . ARG A 1 221 ? -15.783 9.130 2.573 1.00 96.44 221 ARG A C 1
ATOM 1776 O O . ARG A 1 221 ? -16.263 8.069 2.963 1.00 96.44 221 ARG A O 1
ATOM 1783 N N . LYS A 1 222 ? -16.165 9.720 1.435 1.00 94.50 222 LYS A N 1
ATOM 1784 C CA . LYS A 1 222 ? -17.252 9.233 0.558 1.00 94.50 222 LYS A CA 1
ATOM 1785 C C . LYS A 1 222 ? -17.171 7.733 0.267 1.00 94.50 222 LYS A C 1
ATOM 1787 O O . LYS A 1 222 ? -18.132 7.030 0.521 1.00 94.50 222 LYS A O 1
ATOM 1792 N N . TYR A 1 223 ? -15.995 7.210 -0.085 1.00 93.31 223 TYR A N 1
ATOM 1793 C CA . TYR A 1 223 ? -15.796 5.776 -0.354 1.00 93.31 223 TYR A CA 1
ATOM 1794 C C . TYR A 1 223 ? -16.133 4.839 0.825 1.00 93.31 223 TYR A C 1
ATOM 1796 O O . TYR A 1 223 ? -16.430 3.669 0.599 1.00 93.31 223 TYR A O 1
ATOM 1804 N N . VAL A 1 224 ? -16.087 5.309 2.080 1.00 95.12 224 VAL A N 1
ATOM 1805 C CA . VAL A 1 224 ? -16.542 4.532 3.249 1.00 95.12 224 VAL A CA 1
ATOM 1806 C C . VAL A 1 224 ? -18.069 4.525 3.307 1.00 95.12 224 VAL A C 1
ATOM 1808 O O . VAL A 1 224 ? -18.673 3.465 3.461 1.00 95.12 224 VAL A O 1
ATOM 1811 N N . ILE A 1 225 ? -18.683 5.699 3.151 1.00 94.69 225 ILE A N 1
ATOM 1812 C CA . ILE A 1 225 ? -20.138 5.885 3.226 1.00 94.69 225 ILE A CA 1
ATOM 1813 C C . ILE A 1 225 ? -20.842 5.193 2.057 1.00 94.69 225 ILE A C 1
ATOM 1815 O O . ILE A 1 225 ? -21.780 4.430 2.271 1.00 94.69 225 ILE A O 1
ATOM 1819 N N . ASP A 1 226 ? -20.337 5.386 0.840 1.00 95.31 226 ASP A N 1
ATOM 1820 C CA . ASP A 1 226 ? -20.853 4.786 -0.393 1.00 95.31 226 ASP A CA 1
ATOM 1821 C C . ASP A 1 226 ? -20.756 3.250 -0.357 1.00 95.31 226 ASP A C 1
ATOM 1823 O O . ASP A 1 226 ? -21.561 2.554 -0.970 1.00 95.31 226 ASP A O 1
ATOM 1827 N N . ALA A 1 227 ? -19.809 2.701 0.415 1.00 94.50 227 ALA A N 1
ATOM 1828 C CA . ALA A 1 227 ? -19.685 1.266 0.671 1.00 94.50 227 ALA A CA 1
ATOM 1829 C C . ALA A 1 227 ? -20.640 0.741 1.769 1.00 94.50 227 ALA A C 1
ATOM 1831 O O . ALA A 1 227 ? -20.506 -0.411 2.188 1.00 94.50 227 ALA A O 1
ATOM 1832 N N . GLY A 1 228 ? -21.569 1.567 2.267 1.00 94.88 228 GLY A N 1
ATOM 1833 C CA . GLY A 1 228 ? -22.568 1.203 3.279 1.00 94.88 228 GLY A CA 1
ATOM 1834 C C . GLY A 1 228 ? -22.010 1.036 4.695 1.00 94.88 228 GLY A C 1
ATOM 1835 O O . GLY A 1 228 ? -22.644 0.401 5.538 1.00 94.88 228 GLY A O 1
ATOM 1836 N N . ARG A 1 229 ? -20.811 1.560 4.964 1.00 96.56 229 ARG A N 1
ATOM 1837 C CA . ARG A 1 229 ? -20.136 1.430 6.262 1.00 96.56 229 ARG A CA 1
ATOM 1838 C C . ARG A 1 229 ? -20.454 2.598 7.182 1.00 96.56 229 ARG A C 1
ATOM 1840 O O . ARG A 1 229 ? -20.790 3.696 6.737 1.00 96.56 229 ARG A O 1
ATOM 1847 N N . LYS A 1 230 ? -20.284 2.392 8.489 1.00 97.56 230 LYS A N 1
ATOM 1848 C CA . LYS A 1 230 ? -20.366 3.489 9.459 1.00 97.56 230 LYS A CA 1
ATOM 1849 C C . LYS A 1 230 ? -19.214 4.469 9.225 1.00 97.56 230 LYS A C 1
ATOM 1851 O O . LYS A 1 230 ? -18.089 4.078 8.920 1.00 97.56 230 LYS A O 1
ATOM 1856 N N . TRP A 1 231 ? -19.484 5.756 9.429 1.00 97.19 231 TRP A N 1
ATOM 1857 C CA . TRP A 1 231 ? -18.544 6.853 9.166 1.00 97.19 231 TRP A CA 1
ATOM 1858 C C . TRP A 1 231 ? -17.226 6.765 9.946 1.00 97.19 231 TRP A C 1
ATOM 1860 O O . TRP A 1 231 ? -16.263 7.408 9.547 1.00 97.19 231 TRP A O 1
ATOM 1870 N N . PHE A 1 232 ? -17.162 5.981 11.026 1.00 97.62 232 PHE A N 1
ATOM 1871 C CA . PHE A 1 232 ? -15.963 5.758 11.839 1.00 97.62 232 PHE A CA 1
ATOM 1872 C C . PHE A 1 232 ? -15.214 4.455 11.501 1.00 97.62 232 PHE A C 1
ATOM 1874 O O . PHE A 1 232 ? -14.224 4.120 12.146 1.00 97.62 232 PHE A O 1
ATOM 1881 N N . GLU A 1 233 ? -15.652 3.694 10.496 1.00 98.12 233 GLU A N 1
ATOM 1882 C CA . GLU A 1 233 ? -14.946 2.478 10.090 1.00 98.12 233 GLU A CA 1
ATOM 1883 C C . GLU A 1 233 ? -13.616 2.790 9.397 1.00 98.12 233 GLU A C 1
ATOM 1885 O O . GLU A 1 233 ? -13.475 3.784 8.675 1.00 98.12 233 GLU A O 1
ATOM 1890 N N . ILE A 1 234 ? -12.636 1.907 9.583 1.00 97.31 234 ILE A N 1
ATOM 1891 C CA . ILE A 1 234 ? -11.416 1.879 8.770 1.00 97.31 234 ILE A CA 1
ATOM 1892 C C . ILE A 1 234 ? -11.671 1.221 7.402 1.00 97.31 234 ILE A C 1
ATOM 1894 O O . ILE A 1 234 ? -12.571 0.390 7.238 1.00 97.31 234 ILE A O 1
ATOM 1898 N N . TRP A 1 235 ? -10.877 1.586 6.393 1.00 96.50 235 TRP A N 1
ATOM 1899 C CA . TRP A 1 235 ? -11.090 1.160 5.005 1.00 96.50 235 TRP A CA 1
ATOM 1900 C C . TRP A 1 235 ? -10.749 -0.314 4.759 1.00 96.50 235 TRP A C 1
ATOM 1902 O O . TRP A 1 235 ? -11.563 -1.067 4.218 1.00 96.50 235 TRP A O 1
ATOM 1912 N N . VAL A 1 236 ? -9.573 -0.766 5.193 1.00 95.94 236 VAL A N 1
ATOM 1913 C CA . VAL A 1 236 ? -9.174 -2.179 5.104 1.00 95.94 236 VAL A CA 1
ATOM 1914 C C . VAL A 1 236 ? -8.945 -2.694 6.519 1.00 95.94 236 VAL A C 1
ATOM 1916 O O . VAL A 1 236 ? -7.850 -2.525 7.044 1.00 95.94 236 VAL A O 1
ATOM 1919 N N . PRO A 1 237 ? -9.951 -3.312 7.161 1.00 94.75 237 PRO A N 1
ATOM 1920 C CA . PRO A 1 237 ? -9.787 -3.810 8.522 1.00 94.75 237 PRO A CA 1
ATOM 1921 C C . PRO A 1 237 ? -9.025 -5.133 8.614 1.00 94.75 237 PRO A C 1
ATOM 1923 O O . PRO A 1 237 ? -8.512 -5.455 9.675 1.00 94.75 237 PRO A O 1
ATOM 1926 N N . GLN A 1 238 ? -8.928 -5.910 7.530 1.00 94.88 238 GLN A N 1
ATOM 1927 C CA . GLN A 1 238 ? -8.549 -7.332 7.595 1.00 94.88 238 GLN A CA 1
ATOM 1928 C C . GLN A 1 238 ? -9.452 -8.118 8.566 1.00 94.88 238 GLN A C 1
ATOM 1930 O O . GLN A 1 238 ? -10.572 -7.686 8.834 1.00 94.88 238 GLN A O 1
ATOM 1935 N N . ASN A 1 239 ? -9.069 -9.329 8.967 1.00 93.25 239 ASN A N 1
ATOM 1936 C CA . ASN A 1 239 ? -9.825 -10.135 9.923 1.00 93.25 239 ASN A CA 1
ATOM 1937 C C . ASN A 1 239 ? -9.316 -9.836 11.349 1.00 93.25 239 ASN A C 1
ATOM 1939 O O . ASN A 1 239 ? -8.154 -10.142 11.618 1.00 93.25 239 ASN A O 1
ATOM 1943 N N . PRO A 1 240 ? -10.149 -9.298 12.261 1.00 93.12 240 PRO A N 1
ATOM 1944 C CA . PRO A 1 240 ? -9.737 -9.024 13.639 1.00 93.12 240 PRO A CA 1
ATOM 1945 C C . PRO A 1 240 ? -9.210 -10.268 14.366 1.00 93.12 240 PRO A C 1
ATOM 1947 O O . PRO A 1 240 ? -8.281 -10.176 15.159 1.00 93.12 240 PRO A O 1
ATOM 1950 N N . GLY A 1 241 ? -9.747 -11.455 14.053 1.00 91.44 241 GLY A N 1
ATOM 1951 C CA . GLY A 1 241 ? -9.304 -12.716 14.654 1.00 91.44 241 GLY A CA 1
ATOM 1952 C C . GLY A 1 241 ? -7.873 -13.120 14.286 1.00 91.44 241 GLY A C 1
ATOM 1953 O O . GLY A 1 241 ? -7.296 -13.982 14.942 1.00 91.44 241 GLY A O 1
ATOM 1954 N N . ASP A 1 242 ? -7.278 -12.498 13.265 1.00 91.19 242 ASP A N 1
ATOM 1955 C CA . ASP A 1 242 ? -5.882 -12.742 12.912 1.00 91.19 242 ASP A CA 1
ATOM 1956 C C . ASP A 1 242 ? -4.915 -11.920 13.786 1.00 91.19 242 ASP A C 1
ATOM 1958 O O . ASP A 1 242 ? -3.712 -12.157 13.707 1.00 91.19 242 ASP A O 1
ATOM 1962 N N . TRP A 1 243 ? -5.373 -10.982 14.635 1.00 90.19 243 TRP A N 1
ATOM 1963 C CA . TRP A 1 243 ? -4.481 -10.093 15.404 1.00 90.19 243 TRP A CA 1
ATOM 1964 C C . TRP A 1 243 ? -3.505 -10.855 16.305 1.00 90.19 243 TRP A C 1
ATOM 1966 O O . TRP A 1 243 ? -2.312 -10.562 16.291 1.00 90.19 243 TRP A O 1
ATOM 1976 N N . THR A 1 244 ? -3.987 -11.895 16.987 1.00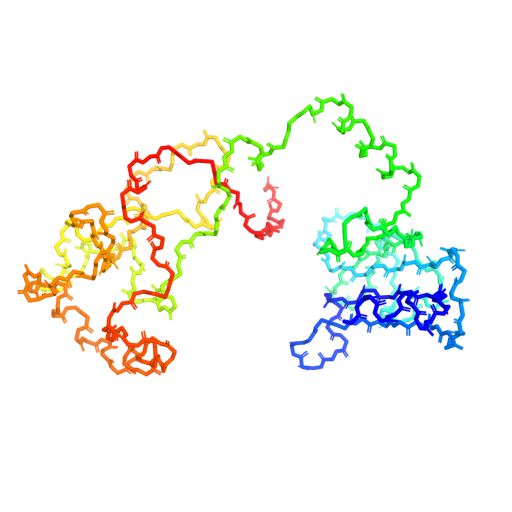 88.50 244 THR A N 1
ATOM 1977 C CA . THR A 1 244 ? -3.215 -12.732 17.923 1.00 88.50 244 THR A CA 1
ATOM 1978 C C . THR A 1 244 ? -2.328 -13.774 17.243 1.00 88.50 244 THR A C 1
ATOM 1980 O O . THR A 1 244 ? -1.510 -14.413 17.898 1.00 88.50 244 THR A O 1
ATOM 1983 N N . ARG A 1 245 ? -2.474 -13.972 15.928 1.00 89.12 245 ARG A N 1
ATOM 1984 C CA . ARG A 1 245 ? -1.691 -14.963 15.184 1.00 89.12 245 ARG A CA 1
ATOM 1985 C C . ARG A 1 245 ? -0.292 -14.433 14.863 1.00 89.12 245 ARG A C 1
ATOM 1987 O O . ARG A 1 245 ? -0.169 -13.241 14.550 1.00 89.12 245 ARG A O 1
ATOM 1994 N N . PRO A 1 246 ? 0.742 -15.293 14.860 1.00 87.38 246 PRO A N 1
ATOM 1995 C CA . PRO A 1 246 ? 2.066 -14.906 14.389 1.00 87.38 246 PRO A CA 1
ATOM 1996 C C . PRO A 1 246 ? 2.005 -14.491 12.915 1.00 87.38 246 PRO A C 1
ATOM 1998 O O . PRO A 1 246 ? 1.233 -15.046 12.130 1.00 87.38 246 PRO A O 1
ATOM 2001 N N . LYS A 1 247 ? 2.797 -13.482 12.548 1.00 86.00 247 LYS A N 1
ATOM 2002 C CA . LYS A 1 247 ? 2.858 -12.935 11.188 1.00 86.00 247 LYS A CA 1
ATOM 2003 C C . LYS A 1 247 ? 4.308 -12.702 10.809 1.00 86.00 247 LYS A C 1
ATOM 2005 O O . LYS A 1 247 ? 5.075 -12.182 11.614 1.00 86.00 247 LYS A O 1
ATOM 2010 N N . VAL A 1 248 ? 4.638 -13.027 9.566 1.00 86.56 248 VAL A N 1
ATOM 2011 C CA . VAL A 1 248 ? 5.840 -12.517 8.908 1.00 86.56 248 VAL A CA 1
ATOM 2012 C C . VAL A 1 248 ? 5.424 -11.248 8.176 1.00 86.56 248 VAL A C 1
ATOM 2014 O O . VAL A 1 248 ? 4.442 -11.261 7.431 1.00 86.56 248 VAL A O 1
ATOM 2017 N N . VAL A 1 249 ? 6.115 -10.144 8.442 1.00 84.62 249 VAL A N 1
ATOM 2018 C CA . VAL A 1 249 ? 5.791 -8.833 7.875 1.00 84.62 249 VAL A CA 1
ATOM 2019 C C . VAL A 1 249 ? 6.962 -8.366 7.029 1.00 84.62 249 VAL A C 1
ATOM 2021 O O . VAL A 1 249 ? 8.108 -8.437 7.462 1.00 84.62 249 VAL A O 1
ATOM 2024 N N . PHE A 1 250 ? 6.649 -7.872 5.837 1.00 82.44 250 PHE A N 1
ATOM 2025 C CA . PHE A 1 250 ? 7.600 -7.256 4.923 1.00 82.44 250 PHE A CA 1
ATOM 2026 C C . PHE A 1 250 ? 7.146 -5.824 4.661 1.00 82.44 250 PHE A C 1
ATOM 2028 O O . PHE A 1 250 ? 5.950 -5.579 4.476 1.00 82.44 250 PHE A O 1
ATOM 2035 N N . SER A 1 251 ? 8.088 -4.885 4.658 1.00 77.62 251 SER A N 1
ATOM 2036 C CA . SER A 1 251 ? 7.802 -3.509 4.261 1.00 77.62 251 SER A CA 1
ATOM 2037 C C . SER A 1 251 ? 7.476 -3.474 2.770 1.00 77.62 251 SER A C 1
ATOM 2039 O O . SER A 1 251 ? 8.255 -3.959 1.956 1.00 77.62 251 SER A O 1
ATOM 2041 N N . ASP A 1 252 ? 6.331 -2.886 2.425 1.00 71.75 252 ASP A N 1
ATOM 2042 C CA . ASP A 1 252 ? 5.871 -2.739 1.033 1.00 71.75 252 ASP A CA 1
ATOM 2043 C C . ASP A 1 252 ? 6.827 -1.858 0.206 1.00 71.75 252 ASP A C 1
ATOM 2045 O O . ASP A 1 252 ? 7.101 -2.117 -0.960 1.00 71.75 252 ASP A O 1
ATOM 2049 N N . ILE A 1 253 ? 7.390 -0.831 0.851 1.00 66.25 253 ILE A N 1
ATOM 2050 C CA . ILE A 1 253 ? 8.404 0.055 0.282 1.00 66.25 253 ILE A CA 1
ATOM 2051 C C . ILE A 1 253 ? 9.544 0.141 1.290 1.00 66.25 253 ILE A C 1
ATOM 2053 O O . ILE A 1 253 ? 9.348 0.589 2.424 1.00 66.25 253 ILE A O 1
ATOM 2057 N N . LEU A 1 254 ? 10.734 -0.280 0.870 1.00 55.75 254 LEU A N 1
ATOM 2058 C CA . LEU A 1 254 ? 11.971 -0.003 1.583 1.00 55.75 254 LEU A CA 1
ATOM 2059 C C . LEU A 1 254 ? 12.507 1.329 1.069 1.00 55.75 254 LEU A C 1
ATOM 2061 O O . LEU A 1 254 ? 12.909 1.446 -0.085 1.00 55.75 254 LEU A O 1
ATOM 2065 N N . VAL A 1 255 ? 12.520 2.342 1.927 1.00 50.69 255 VAL A N 1
ATOM 2066 C CA . VAL A 1 255 ? 13.402 3.484 1.699 1.00 50.69 255 VAL A CA 1
ATOM 2067 C C . VAL A 1 255 ? 14.775 3.003 2.151 1.00 50.69 255 VAL A C 1
ATOM 2069 O O . VAL A 1 255 ? 14.916 2.633 3.315 1.00 50.69 255 VAL A O 1
ATOM 2072 N N . HIS A 1 256 ? 15.771 2.957 1.264 1.00 41.03 256 HIS A N 1
ATOM 2073 C CA . HIS A 1 256 ? 17.156 2.764 1.697 1.00 41.03 256 HIS A CA 1
ATOM 2074 C C . HIS A 1 256 ? 17.527 3.935 2.620 1.00 41.03 256 HIS A C 1
ATOM 2076 O O . HIS A 1 256 ? 17.860 5.035 2.175 1.00 41.03 256 HIS A O 1
ATOM 2082 N N . VAL A 1 257 ? 17.395 3.715 3.925 1.00 38.38 257 VAL A N 1
ATOM 2083 C CA . VAL A 1 257 ? 18.025 4.528 4.955 1.00 38.38 257 VAL A CA 1
ATOM 2084 C C . VAL A 1 257 ? 19.342 3.820 5.216 1.00 38.38 257 VAL A C 1
ATOM 2086 O O . VAL A 1 257 ? 19.340 2.695 5.715 1.00 38.38 257 VAL A O 1
ATOM 2089 N N . GLY A 1 258 ? 20.445 4.420 4.765 1.00 35.22 258 GLY A N 1
ATOM 2090 C CA . GLY A 1 258 ? 21.779 3.898 5.036 1.00 35.22 258 GLY A CA 1
ATOM 2091 C C . GLY A 1 258 ? 21.926 3.651 6.534 1.00 35.22 258 GLY A C 1
ATOM 2092 O O . GLY A 1 258 ? 21.512 4.486 7.343 1.00 35.22 258 GLY A O 1
ATOM 2093 N N . ALA A 1 259 ? 22.458 2.485 6.895 1.00 29.36 259 ALA A N 1
ATOM 2094 C CA . ALA A 1 259 ? 22.995 2.298 8.231 1.00 29.36 259 ALA A CA 1
ATOM 2095 C C . ALA A 1 259 ? 24.050 3.397 8.442 1.00 29.36 259 ALA A C 1
ATOM 2097 O O . ALA A 1 259 ? 24.895 3.602 7.568 1.00 29.36 259 ALA A O 1
ATOM 2098 N N . GLY A 1 260 ? 23.887 4.166 9.520 1.00 31.72 260 GLY A N 1
ATOM 2099 C CA . GLY A 1 260 ? 24.791 5.259 9.882 1.00 31.72 260 GLY A CA 1
ATOM 2100 C C . GLY A 1 260 ? 26.182 4.788 10.276 1.00 31.72 260 GLY A C 1
ATOM 2101 O O . GLY A 1 260 ? 26.369 3.567 10.481 1.00 31.72 260 GLY A O 1
#

Sequence (260 aa):
MRKALLHEYELYDIYDLGDTKLFAAAVLPAIVIGKKCRKARTQDCRFTRVYEFRSENGRNIAEYPTVLSALDADAQGPVRVGNATFEIERGNLALPEHQAEPWRVSSPEQERWLATIYQNAPLTFADLVKIRVGIKTTADNVFIRSDWHLLPSELQPESELLLPVLSNNIAAPWWPMSEESRPHVLYTHSMRDGKRVTVNIDGFPRAKQYLESPRKQLAGRKYVIDAGRKWFEIWVPQNPGDWTRPKVVFSDILVHVGAG

pLDDT: mean 86.66, std 12.65, range [29.36, 98.31]

Radius of gyration: 24.53 Å; chains: 1; bounding box: 55×44×69 Å

Foldseek 3Di:
DVVCCQAFWQWAEKEFQQAQPPDVDNGGDMDTDTDGDNGHDDDQHKYKYKHWADDDPDDPAAEDCGPVRCVVVVHAAWHDHPPIIIGIDMAGWDDDPDPVDDIDHDDPVVVVVVVVCCVVDVDDPVRVDDDDDDFFQVCCVQFKDQPLVVDDPLQRWDVVQWAFDDAPVQDDPPDDGDPNRTITTRAQWDDDPNDIDGDPCVVTRNPVVNCVVCLVVQQVPCVCVVVVHDSNHGDGRDYRVCRPPDDDDDHPDDRPPDDD